Protein AF-A0AAV7QA06-F1 (afdb_monomer)

Solvent-accessible surface area (backbone atoms only — not comparable to full-atom values): 15064 Å² total; per-residue (Å²): 115,74,65,61,56,53,51,52,55,54,49,59,75,39,38,14,88,84,80,73,41,68,45,53,66,25,23,29,41,85,90,64,56,63,32,21,46,66,58,54,50,59,75,48,62,89,53,90,69,66,48,59,39,92,83,84,54,56,64,28,90,60,98,57,73,43,78,36,66,67,58,36,53,50,42,53,51,52,58,63,71,66,57,75,95,61,78,91,66,63,89,56,43,28,90,91,72,74,35,61,48,54,30,29,31,68,79,80,71,42,78,31,22,78,67,48,50,69,29,90,90,34,53,88,50,57,68,45,49,38,71,59,55,51,50,53,53,49,52,54,50,51,54,50,50,52,52,50,52,52,52,51,51,54,52,48,54,51,50,54,49,52,57,48,52,53,49,53,52,52,52,50,52,50,52,51,51,52,50,52,51,51,56,52,50,52,51,53,51,51,52,52,52,52,50,49,51,52,52,51,55,48,52,54,49,51,51,54,52,50,54,54,49,52,56,50,51,54,54,48,50,52,50,51,51,52,52,52,50,50,49,50,53,52,54,56,49,72,73,48,62,75,76,63,44,66,66,48,60,68,56,56,60,62,54,58,66,66,57,67,75,73,80,118

Organism: Pleurodeles waltl (NCBI:txid8319)

pLDDT: mean 86.43, std 15.88, range [36.47, 98.62]

Mean predicted aligned error: 17.81 Å

Sequence (264 aa):
MATANQLLSLKEEATCSICLEYFTNPVSVDCGHIFCLFCISQYWKDLQTDFPCPECRDTCRRRRLRPNNRLANMVDTLKHLDVPSATPQDPNLCRKHEERLKLFCEDDQETICMVCSVSRDHKEHMVVPIREAAQEHKAKCLSYIDSLMKRREELRTVQRKEETNLRQLKDQFKSQEERITNEFEKLQQFLEEEKSCHLHNLKEKEKKSLQSIEQKVTRLEEKQIALRSLTTEISLKCHQQDVELLKVGLQTQYQHHKTNEKDS

Foldseek 3Di:
DVVVVVLVVVLQVQAAPQVRHGADQWWADPVGDIHHPVRLCVVCVPPPAWRADPPPRDTDRDPDTHGDVVSVVVSVVSVVVVDPPDDPLPPQADPVPRAGFFKAFPVVRDTDHPVVCVDPNNVPTDIDTPVVVVVVVVVVVVVVVVVVVVVVVVVVVVVVVVVVVVVVVVVVVVVVVVVVVVVVVVVVVVVVVVVVVVVVVVVVVVVVVVVVVVVVVVVVVVVVVVVVVVVVVVVVLVPDDPVSNVVVVVVVVVVVVVVVVPPD

Structure (mmCIF, N/CA/C/O backbone):
data_AF-A0AAV7QA06-F1
#
_entry.id   AF-A0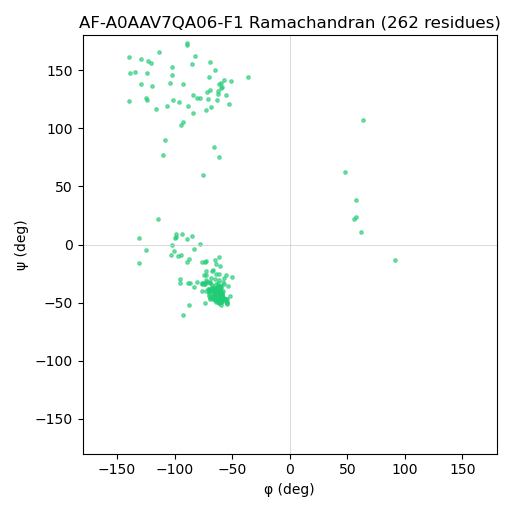AAV7QA06-F1
#
loop_
_atom_site.group_PDB
_atom_site.id
_atom_site.type_symbol
_atom_site.label_atom_id
_atom_site.label_alt_id
_atom_site.label_comp_id
_atom_site.label_asym_id
_atom_site.label_entity_id
_atom_site.label_seq_id
_atom_site.pdbx_PDB_ins_code
_atom_site.Cartn_x
_atom_site.Cartn_y
_atom_site.Cartn_z
_atom_site.occupancy
_atom_site.B_iso_or_equiv
_atom_site.auth_seq_id
_atom_site.auth_comp_id
_atom_site.auth_asym_id
_atom_site.auth_atom_id
_atom_site.pdbx_PDB_model_num
ATOM 1 N N . MET A 1 1 ? 10.289 -19.112 -45.345 1.00 46.41 1 MET A N 1
ATOM 2 C CA . MET A 1 1 ? 9.713 -18.127 -44.399 1.00 46.41 1 MET A CA 1
ATOM 3 C C . MET A 1 1 ? 9.010 -18.789 -43.210 1.00 46.41 1 MET A C 1
ATOM 5 O O . MET A 1 1 ? 9.266 -18.365 -42.096 1.00 46.41 1 MET A O 1
ATOM 9 N N . ALA A 1 2 ? 8.207 -19.850 -43.391 1.00 46.38 2 ALA A N 1
ATOM 10 C CA . ALA A 1 2 ? 7.508 -20.527 -42.283 1.00 46.38 2 ALA A CA 1
ATOM 11 C C . ALA A 1 2 ? 8.429 -21.136 -41.197 1.00 46.38 2 ALA A C 1
ATOM 13 O O . ALA A 1 2 ? 8.114 -21.065 -40.015 1.00 46.38 2 ALA A O 1
ATOM 14 N N . THR A 1 3 ? 9.592 -21.670 -41.580 1.00 57.59 3 THR A N 1
ATOM 15 C CA . THR A 1 3 ? 10.524 -22.350 -40.662 1.00 57.59 3 THR A CA 1
ATOM 16 C C . THR A 1 3 ? 11.277 -21.402 -39.724 1.00 57.59 3 THR A C 1
ATOM 18 O O . THR A 1 3 ? 11.545 -21.767 -38.586 1.00 57.59 3 THR A O 1
ATOM 21 N N . ALA A 1 4 ? 11.582 -20.175 -40.160 1.00 60.25 4 ALA A N 1
ATOM 22 C CA . ALA A 1 4 ? 12.287 -19.182 -39.342 1.00 60.25 4 ALA A CA 1
ATOM 23 C C . ALA A 1 4 ? 11.407 -18.653 -38.195 1.00 60.25 4 ALA A C 1
ATOM 25 O O . ALA A 1 4 ? 11.871 -18.547 -37.064 1.00 60.25 4 ALA A O 1
ATOM 26 N N . ASN A 1 5 ? 10.118 -18.413 -38.464 1.00 60.41 5 ASN A N 1
ATOM 27 C CA . ASN A 1 5 ? 9.158 -17.985 -37.441 1.00 60.41 5 ASN A CA 1
ATOM 28 C C . ASN A 1 5 ? 8.877 -19.085 -36.406 1.00 60.41 5 ASN A C 1
ATOM 30 O O . ASN A 1 5 ? 8.718 -18.789 -35.227 1.00 60.41 5 ASN A O 1
ATOM 34 N N . GLN A 1 6 ? 8.867 -20.356 -36.821 1.00 70.69 6 GLN A N 1
ATOM 35 C CA . GLN A 1 6 ? 8.733 -21.493 -35.901 1.00 70.69 6 GLN A CA 1
ATOM 36 C C . GLN A 1 6 ? 9.951 -21.636 -34.980 1.00 70.69 6 GLN A C 1
ATOM 38 O O . GLN A 1 6 ? 9.801 -21.964 -33.807 1.00 70.69 6 GLN A O 1
ATOM 43 N N . LEU A 1 7 ? 11.150 -21.359 -35.499 1.00 72.44 7 LEU A N 1
ATOM 44 C CA . LEU A 1 7 ? 12.390 -21.409 -34.727 1.00 72.44 7 LEU A CA 1
ATOM 45 C C . LEU A 1 7 ? 12.459 -20.264 -33.709 1.00 72.44 7 LEU A C 1
ATOM 47 O O . LEU A 1 7 ? 12.861 -20.497 -32.578 1.00 72.44 7 LEU A O 1
ATOM 51 N N . LEU A 1 8 ? 12.009 -19.058 -34.073 1.00 74.19 8 LEU A N 1
ATOM 52 C CA . LEU A 1 8 ? 11.889 -17.924 -33.147 1.00 74.19 8 LEU A CA 1
ATOM 53 C C . LEU A 1 8 ? 10.889 -18.205 -32.017 1.00 74.19 8 LEU A C 1
ATOM 55 O O . LEU A 1 8 ? 11.240 -18.048 -30.853 1.00 74.19 8 LEU A O 1
ATOM 59 N N . SER A 1 9 ? 9.700 -18.712 -32.349 1.00 77.88 9 SER A N 1
ATOM 60 C CA . SER A 1 9 ? 8.695 -19.095 -31.349 1.00 77.88 9 SER A CA 1
ATOM 61 C C . SER A 1 9 ? 9.216 -20.179 -30.397 1.00 77.88 9 SER A C 1
ATOM 63 O O . SER A 1 9 ? 9.040 -20.081 -29.188 1.00 77.88 9 SER A O 1
ATOM 65 N N . LEU A 1 10 ? 9.942 -21.178 -30.909 1.00 81.31 10 LEU A N 1
ATOM 66 C CA . LEU A 1 10 ? 10.532 -22.228 -30.074 1.00 81.31 10 LEU A CA 1
ATOM 67 C C . LEU A 1 10 ? 11.658 -21.708 -29.164 1.00 81.31 10 LEU A C 1
ATOM 69 O O . LEU A 1 10 ? 11.882 -22.260 -28.088 1.00 81.31 10 LEU A O 1
ATOM 73 N N . LYS A 1 11 ? 12.373 -20.656 -29.584 1.00 82.00 11 LYS A N 1
ATOM 74 C CA . LYS A 1 11 ? 13.388 -19.999 -28.754 1.00 82.00 11 LYS A CA 1
ATOM 75 C C . LYS A 1 11 ? 12.754 -19.240 -27.600 1.00 82.00 11 LYS A C 1
ATOM 77 O O . LYS A 1 11 ? 13.240 -19.378 -26.486 1.00 82.00 11 LYS A O 1
ATOM 82 N N . GLU A 1 12 ? 11.677 -18.497 -27.849 1.00 83.50 12 GLU A N 1
ATOM 83 C CA . GLU A 1 12 ? 10.933 -17.777 -26.806 1.00 83.50 12 GLU A CA 1
ATOM 84 C C . GLU A 1 12 ? 10.430 -18.744 -25.720 1.00 83.50 12 GLU A C 1
ATOM 86 O O . GLU A 1 12 ? 10.682 -18.523 -24.537 1.00 83.50 12 GLU A O 1
ATOM 91 N N . GLU A 1 13 ? 9.866 -19.888 -26.121 1.00 86.88 13 GLU A N 1
ATOM 92 C CA . GLU A 1 13 ? 9.416 -20.969 -25.221 1.00 86.88 13 GLU A CA 1
ATOM 93 C C . GLU A 1 13 ? 10.559 -21.647 -24.430 1.00 86.88 13 GLU A C 1
ATOM 95 O O . GLU A 1 13 ? 10.333 -22.341 -23.437 1.00 86.88 13 GLU A O 1
ATOM 100 N N . ALA A 1 14 ? 11.812 -21.457 -24.851 1.00 89.50 14 ALA A N 1
ATOM 101 C CA . ALA A 1 14 ? 13.006 -22.000 -24.206 1.00 89.50 14 ALA A CA 1
ATOM 102 C C . ALA A 1 14 ? 13.715 -20.980 -23.288 1.00 89.50 14 ALA A C 1
ATOM 104 O O . ALA A 1 14 ? 14.828 -21.252 -22.815 1.00 89.50 14 ALA A O 1
ATOM 105 N N . THR A 1 15 ? 13.095 -19.821 -23.029 1.00 91.81 15 THR A N 1
ATOM 106 C CA . THR A 1 15 ? 13.644 -18.768 -22.163 1.00 91.81 15 THR A CA 1
ATOM 107 C C . THR A 1 15 ? 13.014 -18.738 -20.775 1.00 91.81 15 THR A C 1
ATOM 109 O O . THR A 1 15 ? 11.835 -19.006 -20.574 1.00 91.81 15 THR A O 1
ATOM 112 N N . CYS A 1 16 ? 13.829 -18.385 -19.787 1.00 94.19 16 CYS A N 1
ATOM 113 C CA . CYS A 1 16 ? 13.404 -18.185 -18.412 1.00 94.19 16 CYS A CA 1
ATOM 114 C C . CYS A 1 16 ? 12.774 -16.803 -18.243 1.00 94.19 16 CYS A C 1
ATOM 116 O O . CYS A 1 16 ? 13.437 -15.796 -18.469 1.00 94.19 16 CYS A O 1
ATOM 118 N N . SER A 1 17 ? 11.553 -16.732 -17.722 1.00 93.06 17 SER A N 1
ATOM 119 C CA . SER A 1 17 ? 10.826 -15.474 -17.489 1.00 93.06 17 SER A CA 1
ATOM 120 C C . SER A 1 17 ? 11.459 -14.543 -16.439 1.00 93.06 17 SER A C 1
ATOM 122 O O . SER A 1 17 ? 11.101 -13.370 -16.367 1.00 93.06 17 SER A O 1
ATOM 124 N N . ILE A 1 18 ? 12.420 -15.027 -15.637 1.00 92.69 18 ILE A N 1
ATOM 125 C CA . ILE A 1 18 ? 13.137 -14.207 -14.643 1.00 92.69 18 ILE A CA 1
ATOM 126 C C . ILE A 1 18 ? 14.365 -13.519 -15.253 1.00 92.69 18 ILE A C 1
ATOM 128 O O . ILE A 1 18 ? 14.546 -12.320 -15.064 1.00 92.69 18 ILE A O 1
ATOM 132 N N . CYS A 1 19 ? 15.246 -14.269 -15.925 1.00 93.62 19 CYS A N 1
ATOM 133 C CA . CYS A 1 19 ? 16.488 -13.718 -16.487 1.00 93.62 19 CYS A CA 1
ATOM 134 C C . CYS A 1 19 ? 16.387 -13.369 -17.974 1.00 93.62 19 CYS A C 1
ATOM 136 O O . CYS A 1 19 ? 17.295 -12.731 -18.490 1.00 93.62 19 CYS A O 1
ATOM 138 N N . LEU A 1 20 ? 15.300 -13.770 -18.642 1.00 90.06 20 LEU A N 1
ATOM 139 C CA . LEU A 1 20 ? 15.043 -13.579 -20.074 1.00 90.06 20 LEU A CA 1
ATOM 140 C C . LEU A 1 20 ? 16.128 -14.187 -20.981 1.00 90.06 20 LEU A C 1
ATOM 142 O O . LEU A 1 20 ? 16.288 -13.797 -22.133 1.00 90.06 20 LEU A O 1
ATOM 146 N N . GLU A 1 21 ? 16.856 -15.174 -20.459 1.00 90.25 21 GLU A N 1
ATOM 147 C CA . GLU A 1 21 ? 17.851 -15.965 -21.183 1.00 90.25 21 GLU A CA 1
ATOM 148 C C . GLU A 1 21 ? 17.388 -17.421 -21.296 1.00 90.25 21 GLU A C 1
ATOM 150 O O . GLU A 1 21 ? 16.481 -17.854 -20.578 1.00 90.25 21 GLU A O 1
ATOM 155 N N . TYR A 1 22 ? 18.035 -18.202 -22.166 1.00 91.06 22 TYR A N 1
ATOM 156 C CA . TYR A 1 22 ? 17.814 -19.645 -22.251 1.00 91.06 22 TYR A CA 1
ATOM 157 C C . TYR A 1 22 ? 17.935 -20.326 -20.882 1.00 91.06 22 TYR A C 1
ATOM 159 O O . TYR A 1 22 ? 18.842 -20.026 -20.096 1.00 91.06 22 TYR A O 1
ATOM 167 N N . PHE A 1 23 ? 17.060 -21.299 -20.613 1.00 91.88 23 PHE A N 1
ATOM 168 C CA . PHE A 1 23 ? 17.084 -22.005 -19.336 1.00 91.88 23 PHE A CA 1
ATOM 169 C C . PHE A 1 23 ? 18.452 -22.630 -19.033 1.00 91.88 23 PHE A C 1
ATOM 171 O O . PHE A 1 23 ? 19.002 -23.410 -19.810 1.00 91.88 23 PHE A O 1
ATOM 178 N N . THR A 1 24 ? 18.966 -22.343 -17.840 1.00 90.69 24 THR A N 1
ATOM 179 C CA . THR A 1 24 ? 20.174 -22.958 -17.286 1.00 90.69 24 THR A CA 1
ATOM 180 C C . THR A 1 24 ? 19.784 -23.745 -16.042 1.00 90.69 24 THR A C 1
ATOM 182 O O . THR A 1 24 ? 19.292 -23.168 -15.069 1.00 90.69 24 THR A O 1
ATOM 185 N N . ASN A 1 25 ? 19.980 -25.068 -16.077 1.00 92.25 25 ASN A N 1
ATOM 186 C CA . ASN A 1 25 ? 19.472 -26.004 -15.065 1.00 92.25 25 ASN A CA 1
ATOM 187 C C . ASN A 1 25 ? 17.975 -25.766 -14.754 1.00 92.25 25 ASN A C 1
ATOM 189 O O . ASN A 1 25 ? 17.643 -25.369 -13.633 1.00 92.25 25 ASN A O 1
ATOM 193 N N . PRO A 1 26 ? 17.071 -25.938 -15.740 1.00 94.62 26 PRO A N 1
ATOM 194 C CA . PRO A 1 26 ? 15.643 -25.694 -15.559 1.00 94.62 26 PRO A CA 1
ATOM 195 C C . PRO A 1 26 ? 15.043 -26.572 -14.459 1.00 94.62 26 PRO A C 1
ATOM 197 O O . PRO A 1 26 ? 15.254 -27.787 -14.420 1.00 94.62 26 PRO A O 1
ATOM 200 N N . VAL A 1 27 ? 14.239 -25.957 -13.598 1.00 94.00 27 VAL A N 1
ATOM 201 C CA . VAL A 1 27 ? 13.471 -26.619 -12.542 1.00 94.00 27 VAL A CA 1
ATOM 202 C C . VAL A 1 27 ? 12.009 -26.197 -12.607 1.00 94.00 27 VAL A C 1
ATOM 204 O O . VAL A 1 27 ? 11.713 -25.020 -12.801 1.00 94.00 27 VAL A O 1
ATOM 207 N N . SER A 1 28 ? 11.095 -27.148 -12.425 1.00 93.62 28 SER A N 1
ATOM 208 C CA . SER A 1 28 ? 9.662 -26.873 -12.316 1.00 93.62 28 SER A CA 1
ATOM 209 C C . SER A 1 28 ? 9.243 -26.686 -10.858 1.00 93.62 28 SER A C 1
ATOM 211 O O . SER A 1 28 ? 9.653 -27.474 -9.992 1.00 93.62 28 SER A O 1
ATOM 213 N N . VAL A 1 29 ? 8.391 -25.693 -10.608 1.00 91.44 29 VAL A N 1
ATOM 214 C CA . VAL A 1 29 ? 7.706 -25.472 -9.320 1.00 91.44 29 VAL A CA 1
ATOM 215 C C . VAL A 1 29 ? 6.371 -26.235 -9.266 1.00 91.44 29 VAL A C 1
ATOM 217 O O . VAL A 1 29 ? 5.958 -26.819 -10.267 1.00 91.44 29 VAL A O 1
ATOM 220 N N . ASP A 1 30 ? 5.679 -26.260 -8.118 1.00 88.75 30 ASP A N 1
ATOM 221 C CA . ASP A 1 30 ? 4.477 -27.101 -7.935 1.00 88.75 30 ASP A CA 1
ATOM 222 C C . ASP A 1 30 ? 3.326 -26.743 -8.897 1.00 88.75 30 ASP A C 1
ATOM 224 O O . ASP A 1 30 ? 2.579 -27.631 -9.302 1.00 88.75 30 ASP A O 1
ATOM 228 N N . CYS A 1 31 ? 3.209 -25.478 -9.315 1.00 90.19 31 CYS A N 1
ATOM 229 C CA . CYS A 1 31 ? 2.219 -25.044 -10.308 1.00 90.19 31 CYS A CA 1
ATOM 230 C C . CYS A 1 31 ? 2.607 -25.390 -11.764 1.00 90.19 31 CYS A C 1
ATOM 232 O O . CYS A 1 31 ? 1.885 -25.033 -12.687 1.00 90.19 31 CYS A O 1
ATOM 234 N N . GLY A 1 32 ? 3.757 -26.036 -11.994 1.00 88.75 32 GLY A N 1
ATOM 235 C CA . GLY A 1 32 ? 4.207 -26.495 -13.314 1.00 88.75 32 GLY A CA 1
ATOM 236 C C . GLY A 1 32 ? 5.072 -25.513 -14.113 1.00 88.75 32 GLY A C 1
ATOM 237 O O . GLY A 1 32 ? 5.726 -25.948 -15.058 1.00 88.75 32 GLY A O 1
ATOM 238 N N . HIS A 1 33 ? 5.148 -24.236 -13.720 1.00 92.94 33 HIS A N 1
ATOM 239 C CA . HIS A 1 33 ? 6.029 -23.247 -14.359 1.00 92.94 33 HIS A CA 1
ATOM 240 C C . HIS A 1 33 ? 7.510 -23.597 -14.157 1.00 92.94 33 HIS A C 1
ATOM 242 O O . HIS A 1 33 ? 7.885 -24.216 -13.153 1.00 92.94 33 HIS A O 1
ATOM 248 N N . ILE A 1 34 ? 8.350 -23.216 -15.121 1.00 93.81 34 ILE A N 1
ATOM 249 C CA . ILE A 1 34 ? 9.756 -23.622 -15.191 1.00 93.81 34 ILE A CA 1
ATOM 250 C C . ILE A 1 34 ? 10.654 -22.391 -15.141 1.00 93.81 34 ILE A C 1
ATOM 252 O O . ILE A 1 34 ? 10.409 -21.403 -15.819 1.00 93.81 34 ILE A O 1
ATOM 256 N N . PHE A 1 35 ? 11.725 -22.471 -14.355 1.00 95.12 35 PHE A N 1
ATOM 257 C CA . PHE A 1 35 ? 12.692 -21.391 -14.164 1.00 95.12 35 PHE A CA 1
ATOM 258 C C . PHE A 1 35 ? 14.113 -21.953 -14.116 1.00 95.12 35 PHE A C 1
ATOM 260 O O . PHE A 1 35 ? 14.311 -23.132 -13.820 1.00 95.12 35 PHE A O 1
ATOM 267 N N . CYS A 1 36 ? 15.131 -21.117 -14.329 1.00 95.75 36 CYS A N 1
ATOM 268 C CA . CYS A 1 36 ? 16.504 -21.499 -13.988 1.00 95.75 36 CYS A CA 1
ATOM 269 C C . CYS A 1 36 ? 16.608 -21.769 -12.480 1.00 95.75 36 CYS A C 1
ATOM 271 O O . CYS A 1 36 ? 16.104 -20.976 -11.677 1.00 95.75 36 CYS A O 1
ATOM 273 N N . LEU A 1 37 ? 17.329 -22.825 -12.086 1.00 94.19 37 LEU A N 1
ATOM 274 C CA . LEU A 1 37 ? 17.546 -23.167 -10.675 1.00 94.19 37 LEU A CA 1
ATOM 275 C C . LEU A 1 37 ? 18.066 -21.973 -9.869 1.00 94.19 37 LEU A C 1
ATOM 277 O O . LEU A 1 37 ? 17.575 -21.707 -8.773 1.00 94.19 37 LEU A O 1
ATOM 281 N N . PHE A 1 38 ? 19.035 -21.238 -10.419 1.00 95.00 38 PHE A N 1
ATOM 282 C CA . PHE A 1 38 ? 19.584 -20.054 -9.766 1.00 95.00 38 PHE A CA 1
ATOM 283 C C . PHE A 1 38 ? 18.520 -18.965 -9.586 1.00 95.00 38 PHE A C 1
ATOM 285 O O . PHE A 1 38 ? 18.342 -18.469 -8.478 1.00 95.00 38 PHE A O 1
ATOM 292 N N . CYS A 1 39 ? 17.769 -18.644 -10.642 1.00 95.44 39 CYS A N 1
ATOM 293 C CA . CYS A 1 39 ? 16.767 -17.579 -10.630 1.00 95.44 39 CYS A CA 1
ATOM 294 C C . CYS A 1 39 ? 15.669 -17.822 -9.590 1.00 95.44 39 CYS A C 1
ATOM 296 O O . CYS A 1 39 ? 15.410 -16.949 -8.763 1.00 95.44 39 CYS A O 1
ATOM 298 N N . ILE A 1 40 ? 15.073 -19.018 -9.570 1.00 93.12 40 ILE A N 1
ATOM 299 C CA . ILE A 1 40 ? 14.025 -19.329 -8.589 1.00 93.12 40 ILE A CA 1
ATOM 300 C C . ILE A 1 40 ? 14.588 -19.445 -7.168 1.00 93.12 40 ILE A C 1
ATOM 302 O O . ILE A 1 40 ? 13.938 -19.057 -6.200 1.00 93.12 40 ILE A O 1
ATOM 306 N N . SER A 1 41 ? 15.832 -19.915 -7.023 1.00 91.56 41 SER A N 1
ATOM 307 C CA . SER A 1 41 ? 16.487 -19.994 -5.715 1.00 91.56 41 SER A CA 1
ATOM 308 C C . SER A 1 41 ? 16.776 -18.617 -5.125 1.00 91.56 41 SER A C 1
ATOM 310 O O . SER A 1 41 ? 16.635 -18.466 -3.913 1.00 91.56 41 SER A O 1
ATOM 312 N N . GLN A 1 42 ? 17.153 -17.636 -5.956 1.00 93.38 42 GLN A N 1
ATOM 313 C CA . GLN A 1 42 ? 17.325 -16.243 -5.533 1.00 93.38 42 GLN A CA 1
ATOM 314 C C . GLN A 1 42 ? 15.985 -15.583 -5.211 1.00 93.38 42 GLN A C 1
ATOM 316 O O . GLN A 1 42 ? 15.875 -14.921 -4.185 1.00 93.38 42 GLN A O 1
ATOM 321 N N . TYR A 1 43 ? 14.956 -15.812 -6.031 1.00 91.12 43 TYR A N 1
ATOM 322 C CA . TYR A 1 43 ? 13.617 -15.270 -5.786 1.00 91.12 43 TYR A CA 1
ATOM 323 C C . TYR A 1 43 ? 13.033 -15.741 -4.442 1.00 91.12 43 TYR A C 1
ATOM 325 O O . TYR A 1 43 ? 12.384 -14.978 -3.734 1.00 91.12 43 TYR A O 1
ATOM 333 N N . TRP A 1 44 ? 13.321 -16.983 -4.046 1.00 91.75 44 TRP A N 1
ATOM 334 C CA . TRP A 1 44 ? 12.893 -17.556 -2.765 1.00 91.75 44 TRP A CA 1
ATOM 335 C C . TRP A 1 44 ? 13.914 -17.420 -1.627 1.00 91.75 44 TRP A C 1
ATOM 337 O O . TRP A 1 44 ? 13.736 -18.054 -0.589 1.00 91.75 44 TRP A O 1
ATOM 347 N N . LYS A 1 45 ? 15.006 -16.666 -1.802 1.00 87.62 45 LYS A N 1
ATOM 348 C CA . LYS A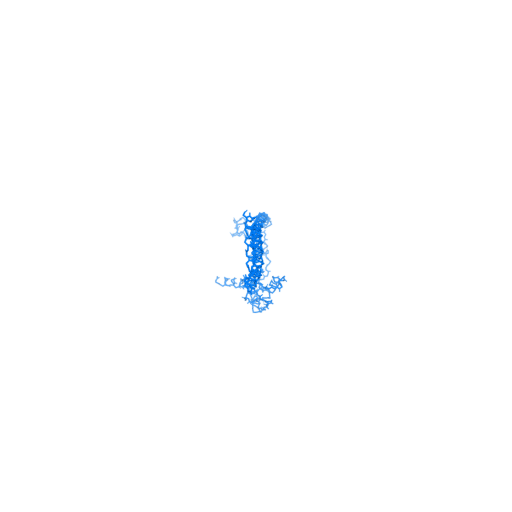 1 45 ? 16.134 -16.667 -0.855 1.00 87.62 45 LYS A CA 1
ATOM 349 C C . LYS A 1 45 ? 15.746 -16.208 0.553 1.00 87.62 45 LYS A C 1
ATOM 351 O O . LYS A 1 45 ? 16.196 -16.817 1.519 1.00 87.62 45 LYS A O 1
ATOM 356 N N . ASP A 1 46 ? 14.896 -15.189 0.649 1.00 87.69 46 ASP A N 1
ATOM 357 C CA . ASP A 1 46 ? 14.520 -14.552 1.918 1.00 87.69 46 ASP A CA 1
ATOM 358 C C . ASP A 1 46 ? 13.162 -15.042 2.461 1.00 87.69 46 ASP A C 1
ATOM 360 O O . ASP A 1 46 ? 12.662 -14.534 3.464 1.00 87.69 46 ASP A O 1
ATOM 364 N N . LEU A 1 47 ? 12.555 -16.045 1.815 1.00 85.88 47 LEU A N 1
ATOM 365 C CA . LEU A 1 47 ? 11.248 -16.586 2.188 1.00 85.88 47 LEU A CA 1
ATOM 366 C C . LEU A 1 47 ? 11.407 -17.834 3.063 1.00 85.88 47 LEU A C 1
ATOM 368 O O . LEU A 1 47 ? 12.031 -18.817 2.659 1.00 85.88 47 LEU A O 1
ATOM 372 N N . GLN A 1 48 ? 10.819 -17.807 4.262 1.00 76.19 48 GLN A N 1
ATOM 373 C CA . GLN A 1 48 ? 10.812 -18.959 5.176 1.00 76.19 48 GLN A CA 1
ATOM 374 C C . GLN A 1 48 ? 9.544 -19.811 5.061 1.00 76.19 48 GLN A C 1
ATOM 376 O O . GLN A 1 48 ? 9.598 -21.032 5.215 1.00 76.19 48 GLN A O 1
ATOM 381 N N . THR A 1 49 ? 8.414 -19.177 4.760 1.00 79.00 49 THR A N 1
ATOM 382 C CA . THR A 1 49 ? 7.108 -19.803 4.543 1.00 79.0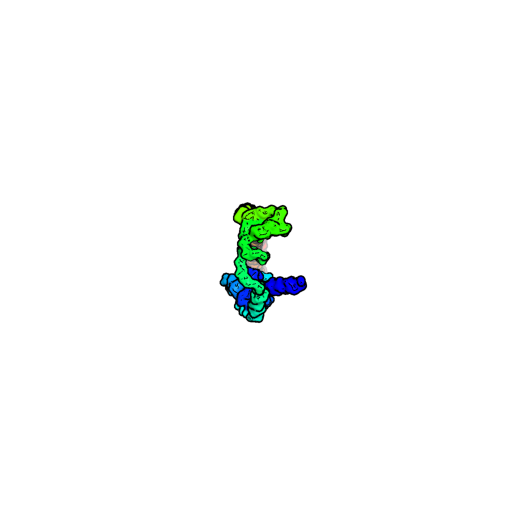0 49 THR A CA 1
ATOM 383 C C . THR A 1 49 ? 6.489 -19.195 3.295 1.00 79.00 49 THR A C 1
ATOM 385 O O . THR A 1 49 ? 6.719 -18.019 3.034 1.00 79.00 49 THR A O 1
ATOM 388 N N . ASP A 1 50 ? 5.700 -19.983 2.564 1.00 82.81 50 ASP A N 1
ATOM 389 C CA . ASP A 1 50 ? 5.001 -19.572 1.342 1.00 82.81 50 ASP A CA 1
ATOM 390 C C . ASP A 1 50 ? 5.931 -19.177 0.183 1.00 82.81 50 ASP A C 1
ATOM 392 O O . ASP A 1 50 ? 6.560 -18.124 0.160 1.00 82.81 50 ASP A O 1
ATOM 396 N N . PHE A 1 51 ? 6.008 -20.050 -0.824 1.00 87.81 51 PHE A N 1
ATOM 397 C CA . PHE A 1 51 ? 6.881 -19.879 -1.985 1.00 87.81 51 PHE A CA 1
ATOM 398 C C . PHE A 1 51 ? 6.041 -19.553 -3.230 1.00 87.81 51 PHE A C 1
ATOM 400 O O . PHE A 1 51 ? 5.594 -20.479 -3.916 1.00 87.81 51 PHE A O 1
ATOM 407 N N . PRO A 1 52 ? 5.764 -18.269 -3.524 1.00 91.25 52 PRO A N 1
ATOM 408 C CA . PRO A 1 52 ? 4.942 -17.889 -4.662 1.00 91.25 52 PRO A CA 1
ATOM 409 C C . PRO A 1 52 ? 5.671 -18.150 -5.981 1.00 91.25 52 PRO A C 1
ATOM 411 O O . PRO A 1 52 ? 6.889 -17.974 -6.093 1.00 91.25 52 PRO A O 1
ATOM 414 N N . CYS A 1 53 ? 4.908 -18.553 -6.993 1.00 91.69 53 CYS A N 1
ATOM 415 C CA . CYS A 1 53 ? 5.384 -18.613 -8.366 1.00 91.69 53 CYS A CA 1
ATOM 416 C C . CYS A 1 53 ? 5.539 -17.192 -8.953 1.00 91.69 53 CYS A C 1
ATOM 418 O O . CYS A 1 53 ? 4.588 -16.412 -8.880 1.00 91.69 53 CYS A O 1
ATOM 420 N N . PRO A 1 54 ? 6.675 -16.854 -9.589 1.00 91.44 54 PRO A N 1
ATOM 421 C CA . PRO A 1 54 ? 6.864 -15.567 -10.267 1.00 91.44 54 PRO A CA 1
ATOM 422 C C . PRO A 1 54 ? 5.830 -15.247 -11.358 1.00 91.44 54 PRO A C 1
ATOM 424 O O . PRO A 1 54 ? 5.546 -14.075 -11.588 1.00 91.44 54 PRO A O 1
ATOM 427 N N . GLU A 1 55 ? 5.260 -16.265 -12.012 1.00 91.38 55 GLU A N 1
ATOM 428 C CA . GLU A 1 55 ? 4.330 -16.083 -13.137 1.00 91.38 55 GLU A CA 1
ATOM 429 C C . GLU A 1 55 ? 2.864 -16.047 -12.694 1.00 91.38 55 GLU A C 1
ATOM 431 O O . GLU A 1 55 ? 2.188 -15.035 -12.862 1.00 91.38 55 GLU A O 1
ATOM 436 N N . CYS A 1 56 ? 2.364 -17.124 -12.082 1.00 90.81 56 CYS A N 1
ATOM 437 C CA . CYS A 1 56 ? 0.950 -17.227 -11.701 1.00 90.81 56 CYS A CA 1
ATOM 438 C C . CYS A 1 56 ? 0.647 -16.799 -10.261 1.00 90.81 56 CYS A C 1
ATOM 440 O O . CYS A 1 56 ? -0.519 -16.688 -9.896 1.00 90.81 56 CYS A O 1
ATOM 442 N N . ARG A 1 57 ? 1.677 -16.552 -9.436 1.00 89.69 57 ARG A N 1
ATOM 443 C CA . ARG A 1 57 ? 1.563 -16.211 -8.004 1.00 89.69 57 ARG A CA 1
ATOM 444 C C . ARG A 1 57 ? 0.921 -17.284 -7.123 1.00 89.69 57 ARG A C 1
ATOM 446 O O . ARG A 1 57 ? 0.681 -17.020 -5.948 1.00 89.69 57 ARG A O 1
ATOM 453 N N . ASP A 1 58 ? 0.725 -18.497 -7.639 1.00 88.88 58 ASP A N 1
ATOM 454 C CA . ASP A 1 58 ? 0.305 -19.632 -6.819 1.00 88.88 58 ASP A CA 1
ATOM 455 C C . ASP A 1 58 ? 1.363 -19.944 -5.758 1.00 88.88 58 ASP A C 1
ATOM 457 O O . ASP A 1 58 ? 2.556 -20.092 -6.052 1.00 88.88 58 ASP A O 1
ATOM 461 N N . THR A 1 59 ? 0.916 -20.050 -4.510 1.00 85.44 59 THR A N 1
ATOM 462 C CA . THR A 1 59 ? 1.787 -20.293 -3.362 1.00 85.44 59 THR A CA 1
ATOM 463 C C . THR A 1 59 ? 2.067 -21.780 -3.196 1.00 85.44 59 THR A C 1
ATOM 465 O O . THR A 1 59 ? 1.194 -22.568 -2.823 1.00 85.44 59 THR A O 1
ATOM 468 N N . CYS A 1 60 ? 3.323 -22.169 -3.399 1.00 78.44 60 CYS A N 1
ATOM 469 C CA . CYS A 1 60 ? 3.784 -23.517 -3.105 1.00 78.44 60 CYS A CA 1
ATOM 470 C C . CYS A 1 60 ? 4.007 -23.651 -1.589 1.00 78.44 60 CYS A C 1
ATOM 472 O O . CYS A 1 60 ? 4.756 -22.883 -0.983 1.00 78.44 60 CYS A O 1
ATOM 474 N N . ARG A 1 61 ? 3.390 -24.662 -0.959 1.00 70.19 61 ARG A N 1
ATOM 475 C CA . ARG A 1 61 ? 3.529 -24.909 0.494 1.00 70.19 61 ARG A CA 1
ATOM 476 C C . ARG A 1 61 ? 4.895 -25.480 0.889 1.00 70.19 61 ARG A C 1
ATOM 478 O O . ARG A 1 61 ? 5.212 -25.565 2.072 1.00 70.19 61 ARG A O 1
ATOM 485 N N . ARG A 1 62 ? 5.686 -25.959 -0.075 1.00 74.12 62 ARG A N 1
ATOM 486 C CA . ARG A 1 62 ? 7.012 -26.555 0.147 1.00 74.12 62 ARG A CA 1
ATOM 487 C C . ARG A 1 62 ? 7.973 -26.084 -0.940 1.00 74.12 62 ARG A C 1
ATOM 489 O O . ARG A 1 62 ? 7.578 -25.946 -2.090 1.00 74.12 62 ARG A O 1
ATOM 496 N N . ARG A 1 63 ? 9.256 -25.942 -0.595 1.00 81.19 63 ARG A N 1
ATOM 497 C CA . ARG A 1 63 ? 10.340 -25.603 -1.532 1.00 81.19 63 ARG A CA 1
ATOM 498 C C . ARG A 1 63 ? 10.728 -26.807 -2.408 1.00 81.19 63 ARG A C 1
ATOM 500 O O . ARG A 1 63 ? 11.846 -27.311 -2.331 1.00 81.19 63 ARG A O 1
ATOM 507 N N . ARG A 1 64 ? 9.776 -27.341 -3.179 1.00 83.06 64 ARG A N 1
ATOM 508 C CA . ARG A 1 64 ? 9.981 -28.503 -4.057 1.00 83.06 64 ARG A CA 1
ATOM 509 C C . ARG A 1 64 ? 10.318 -28.034 -5.467 1.00 83.06 64 ARG A C 1
ATOM 511 O O . ARG A 1 64 ? 9.444 -27.642 -6.225 1.00 83.06 64 ARG A O 1
ATOM 518 N N . LEU A 1 65 ? 11.599 -28.113 -5.809 1.00 9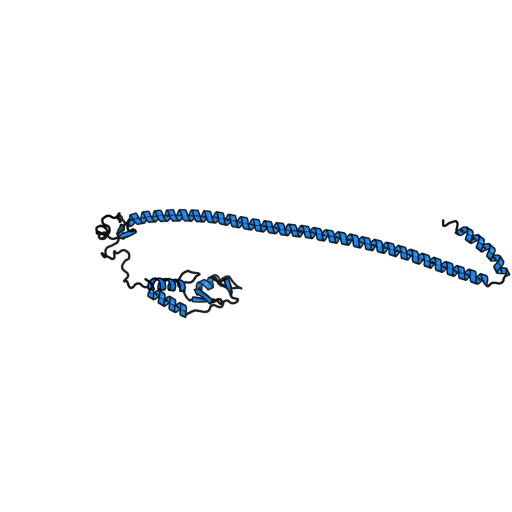0.25 65 LEU A N 1
ATOM 519 C CA . LEU A 1 65 ? 12.094 -27.884 -7.163 1.00 90.25 65 LEU A CA 1
ATOM 520 C C . LEU A 1 65 ? 12.360 -29.236 -7.819 1.00 90.25 65 LEU A C 1
ATOM 522 O O . LEU A 1 65 ? 13.095 -30.055 -7.263 1.00 90.25 65 LEU A O 1
ATOM 526 N N . ARG A 1 66 ? 11.757 -29.489 -8.983 1.00 92.25 66 ARG A N 1
ATOM 527 C CA . ARG A 1 66 ? 12.008 -30.716 -9.753 1.00 92.25 66 ARG A CA 1
ATOM 528 C C . ARG A 1 66 ? 12.852 -30.378 -10.983 1.00 92.25 66 ARG A C 1
ATOM 530 O O . ARG A 1 66 ? 12.386 -29.596 -11.806 1.00 92.25 66 ARG A O 1
ATOM 537 N N . PRO A 1 67 ? 14.064 -30.937 -11.133 1.00 92.19 67 PRO A N 1
ATOM 538 C CA . PRO A 1 67 ? 14.867 -30.743 -12.337 1.00 92.19 67 PRO A CA 1
ATOM 539 C C . PRO A 1 67 ? 14.137 -31.221 -13.594 1.00 92.19 67 PRO A C 1
ATOM 541 O O . PRO A 1 67 ? 13.570 -32.315 -13.609 1.00 92.19 67 PRO A O 1
ATOM 544 N N . ASN A 1 68 ? 14.183 -30.420 -14.658 1.00 90.44 68 ASN A N 1
ATOM 545 C CA . ASN A 1 68 ? 13.660 -30.779 -15.971 1.00 90.44 68 ASN A CA 1
ATOM 546 C C . ASN A 1 68 ? 14.810 -30.993 -16.965 1.00 90.44 68 ASN A C 1
ATOM 548 O O . ASN A 1 68 ? 15.100 -30.162 -17.822 1.00 90.44 68 ASN A O 1
ATOM 552 N N . ASN A 1 69 ? 15.463 -32.151 -16.864 1.00 88.81 69 ASN A N 1
ATOM 553 C CA . ASN A 1 69 ? 16.615 -32.489 -17.709 1.00 88.81 69 ASN A CA 1
ATOM 554 C C . ASN A 1 69 ? 16.252 -32.601 -19.200 1.00 88.81 69 ASN A C 1
ATOM 556 O O . ASN A 1 69 ? 17.104 -32.404 -20.058 1.00 88.81 69 ASN A O 1
ATOM 560 N N . ARG A 1 70 ? 14.986 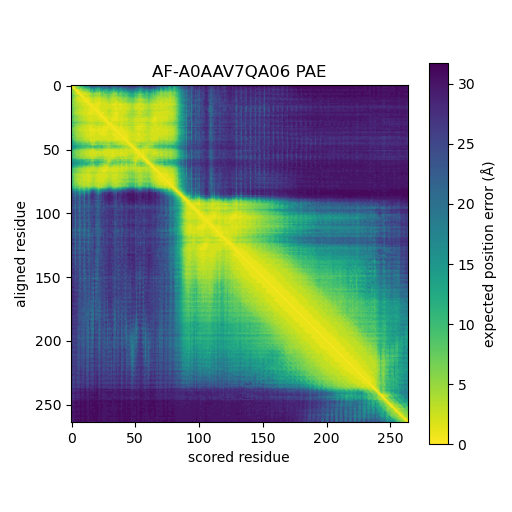-32.900 -19.528 1.00 87.69 70 ARG A N 1
ATOM 561 C CA . ARG A 1 70 ? 14.533 -32.948 -20.926 1.00 87.69 70 ARG A CA 1
ATOM 562 C C . ARG A 1 70 ? 14.554 -31.561 -21.556 1.00 87.69 70 ARG A C 1
ATOM 564 O O . ARG A 1 70 ? 15.073 -31.417 -22.657 1.00 87.69 70 ARG A O 1
ATOM 571 N N . LEU A 1 71 ? 14.055 -30.554 -20.838 1.00 89.44 71 LEU A N 1
ATOM 572 C CA . LEU A 1 71 ? 14.116 -29.171 -21.301 1.00 89.44 71 LEU A CA 1
ATOM 573 C C . LEU A 1 71 ? 15.563 -28.674 -21.391 1.00 89.44 71 LEU A C 1
ATOM 575 O O . LEU A 1 71 ? 15.903 -28.012 -22.363 1.00 89.44 71 LEU A O 1
ATOM 579 N N . ALA A 1 72 ? 16.426 -29.048 -20.439 1.00 88.81 72 ALA A N 1
ATOM 580 C CA . ALA A 1 72 ? 17.853 -28.721 -20.504 1.00 88.81 72 ALA A CA 1
ATOM 581 C C . ALA A 1 72 ? 18.493 -29.225 -21.814 1.00 88.81 72 ALA A C 1
ATOM 583 O O . ALA A 1 72 ? 19.101 -28.449 -22.547 1.00 88.81 72 ALA A O 1
ATOM 584 N N . ASN A 1 73 ? 18.251 -30.491 -22.171 1.00 88.00 73 ASN A N 1
ATOM 585 C CA . ASN A 1 73 ? 18.769 -31.083 -23.408 1.00 88.00 73 ASN A CA 1
ATOM 586 C C . ASN A 1 73 ? 18.209 -30.407 -24.676 1.00 88.00 73 ASN A C 1
ATOM 588 O O . ASN A 1 73 ? 18.921 -30.247 -25.670 1.00 88.00 73 ASN A O 1
ATOM 592 N N . MET A 1 74 ? 16.930 -30.012 -24.662 1.00 87.38 74 MET A N 1
ATOM 593 C CA . MET A 1 74 ? 16.309 -29.290 -25.781 1.00 87.38 74 MET A CA 1
ATOM 594 C C . MET A 1 74 ? 16.923 -27.901 -25.966 1.00 87.38 74 MET A C 1
ATOM 596 O O . MET A 1 74 ? 17.235 -27.520 -27.091 1.00 87.38 74 MET A O 1
ATOM 600 N N . VAL A 1 75 ? 17.141 -27.173 -24.869 1.00 88.00 75 VAL A N 1
ATOM 601 C CA . VAL A 1 75 ? 17.788 -25.856 -24.871 1.00 88.00 75 VAL A CA 1
ATOM 602 C C . VAL A 1 75 ? 19.208 -25.948 -25.430 1.00 88.00 75 VAL A C 1
ATOM 604 O O . VAL A 1 75 ? 19.591 -25.121 -26.252 1.00 88.00 75 VAL A O 1
ATOM 607 N N . ASP A 1 76 ? 19.975 -26.970 -25.053 1.00 85.25 76 ASP A N 1
ATOM 608 C CA . ASP A 1 76 ? 21.326 -27.163 -25.588 1.00 85.25 76 ASP A CA 1
ATOM 609 C C . ASP A 1 76 ? 21.309 -27.495 -27.085 1.00 85.25 76 ASP A C 1
ATOM 611 O O . ASP A 1 76 ? 22.090 -26.940 -27.857 1.00 85.25 76 ASP A O 1
ATOM 615 N N . THR A 1 77 ? 20.349 -28.307 -27.535 1.00 83.44 77 THR A N 1
ATOM 616 C CA . THR A 1 77 ? 20.153 -28.571 -28.971 1.00 83.44 77 THR A CA 1
ATOM 617 C C . THR A 1 77 ? 19.814 -27.285 -29.734 1.00 83.44 77 THR A C 1
ATOM 619 O O . THR A 1 77 ? 20.362 -27.043 -30.808 1.00 83.44 77 THR A O 1
ATOM 622 N N . LEU A 1 78 ? 18.962 -26.423 -29.170 1.00 83.19 78 LEU A N 1
ATOM 623 C CA . LEU A 1 78 ? 18.608 -25.129 -29.762 1.00 83.19 78 LEU A CA 1
ATOM 624 C C . LEU A 1 78 ? 19.802 -24.176 -29.839 1.00 83.19 78 LEU A C 1
ATOM 626 O O . LEU A 1 78 ? 19.992 -23.543 -30.874 1.00 83.19 78 LEU A O 1
ATOM 630 N N . LYS A 1 79 ? 20.646 -24.125 -28.801 1.00 77.88 79 LYS A N 1
ATOM 631 C CA . LYS A 1 79 ? 21.898 -23.349 -28.817 1.00 77.88 79 LYS A CA 1
ATOM 632 C C . LYS A 1 79 ? 22.850 -23.820 -29.919 1.00 77.88 79 LYS A C 1
ATOM 634 O O . LYS A 1 79 ? 23.510 -22.996 -30.541 1.00 77.88 79 LYS A O 1
ATOM 639 N N . HIS A 1 80 ? 22.906 -25.125 -30.194 1.00 71.56 80 HIS A N 1
ATOM 640 C CA . HIS A 1 80 ? 23.728 -25.675 -31.278 1.00 71.56 80 HIS A CA 1
ATOM 641 C C . HIS A 1 80 ? 23.167 -25.392 -32.678 1.00 71.56 80 HIS A C 1
ATOM 643 O O . HIS A 1 80 ? 23.940 -25.230 -33.620 1.00 71.56 80 HIS A O 1
ATOM 649 N N . LEU A 1 81 ? 21.844 -25.284 -32.819 1.00 68.88 81 LEU A N 1
ATOM 650 C CA . LEU A 1 81 ? 21.194 -24.823 -34.052 1.00 68.88 81 LEU A CA 1
ATOM 651 C C . LEU A 1 81 ? 21.345 -23.306 -34.269 1.00 68.88 81 LEU A C 1
ATOM 653 O O . LEU A 1 81 ? 21.133 -22.827 -35.381 1.00 68.88 81 LEU A O 1
ATOM 657 N N . ASP A 1 82 ? 21.732 -22.565 -33.226 1.00 57.66 82 ASP A N 1
ATOM 658 C CA . ASP A 1 82 ? 21.981 -21.120 -33.246 1.00 57.66 82 ASP A CA 1
ATOM 659 C C . ASP A 1 82 ? 23.400 -20.745 -33.705 1.00 57.66 82 ASP A C 1
ATOM 661 O O . ASP A 1 82 ? 23.782 -19.581 -33.625 1.00 57.66 82 ASP A O 1
ATOM 665 N N . VAL A 1 83 ? 24.198 -21.710 -34.179 1.00 47.91 83 VAL A N 1
ATOM 666 C CA . VAL A 1 83 ? 25.512 -21.451 -34.782 1.00 47.91 83 VAL A CA 1
ATOM 667 C C . VAL A 1 83 ? 25.329 -21.306 -36.295 1.00 47.91 83 VAL A C 1
ATOM 669 O O . VAL A 1 83 ? 25.150 -22.314 -36.986 1.00 47.91 83 VAL A O 1
ATOM 672 N N . PRO A 1 84 ? 25.400 -20.091 -36.873 1.00 47.03 84 PRO A N 1
ATOM 673 C CA . PRO A 1 84 ? 25.528 -19.960 -38.311 1.00 47.03 84 PRO A CA 1
ATOM 674 C C . PRO A 1 84 ? 26.862 -20.587 -38.713 1.00 47.03 84 PRO A C 1
ATOM 676 O O . PRO A 1 84 ? 27.919 -20.211 -38.212 1.00 47.03 84 PRO A O 1
ATOM 679 N N . SER A 1 85 ? 26.805 -21.542 -39.634 1.00 45.62 85 SER A N 1
ATOM 680 C CA . SER A 1 85 ? 27.951 -22.088 -40.360 1.00 45.62 85 SER A CA 1
ATOM 681 C C . SER A 1 85 ? 28.637 -20.990 -41.194 1.00 45.62 85 SER A C 1
ATOM 683 O O . SER A 1 85 ? 28.497 -20.929 -42.415 1.00 45.62 85 SER A O 1
ATOM 685 N N . ALA A 1 86 ? 29.385 -20.110 -40.543 1.00 48.44 86 ALA A N 1
ATOM 686 C CA . ALA A 1 86 ? 30.345 -19.228 -41.177 1.00 48.44 86 ALA A CA 1
ATOM 687 C C . ALA A 1 86 ? 31.578 -19.183 -40.277 1.00 48.44 86 ALA A C 1
ATOM 689 O O . ALA A 1 86 ? 31.494 -18.876 -39.090 1.00 48.44 86 ALA A O 1
ATOM 690 N N . THR A 1 87 ? 32.728 -19.522 -40.852 1.00 51.41 87 THR A N 1
ATOM 691 C CA . THR A 1 87 ? 34.057 -19.202 -40.317 1.00 51.41 87 THR A CA 1
ATOM 692 C C . THR A 1 87 ? 34.064 -17.822 -39.645 1.00 51.41 87 THR A C 1
ATOM 694 O O . THR A 1 87 ? 33.411 -16.925 -40.186 1.00 51.41 87 THR A O 1
ATOM 697 N N . PRO A 1 88 ? 34.807 -17.596 -38.543 1.00 45.97 88 PRO A N 1
ATOM 698 C CA . PRO A 1 88 ? 34.946 -16.265 -37.958 1.00 45.97 88 PRO A CA 1
ATOM 699 C C . PRO A 1 88 ? 35.704 -15.357 -38.939 1.00 45.97 88 PRO A C 1
ATOM 701 O O . PRO A 1 88 ? 36.923 -15.230 -38.885 1.00 45.97 88 PRO A O 1
ATOM 704 N N . GLN A 1 89 ? 34.980 -14.770 -39.891 1.00 60.44 89 GLN A N 1
ATOM 705 C CA . GLN A 1 89 ? 35.457 -13.654 -40.689 1.00 60.44 89 GLN A CA 1
ATOM 706 C C . GLN A 1 89 ? 35.552 -12.454 -39.752 1.00 60.44 89 GLN A C 1
ATOM 708 O O . GLN A 1 89 ? 34.634 -12.202 -38.969 1.00 60.44 89 GLN A O 1
ATOM 713 N N . ASP A 1 90 ? 36.675 -11.742 -39.807 1.00 69.50 90 ASP A N 1
ATOM 714 C CA . ASP A 1 90 ? 36.859 -10.503 -39.058 1.00 69.50 90 ASP A CA 1
ATOM 715 C C . ASP A 1 90 ? 35.675 -9.564 -39.368 1.00 69.50 90 ASP A C 1
ATOM 717 O O . ASP A 1 90 ? 35.460 -9.234 -40.540 1.00 69.50 90 ASP A O 1
ATOM 721 N N . PRO A 1 91 ? 34.887 -9.137 -38.360 1.00 73.81 91 PRO A N 1
ATOM 722 C CA . PRO A 1 91 ? 33.721 -8.275 -38.566 1.00 73.81 91 PRO A CA 1
ATOM 723 C C . PRO A 1 91 ? 34.083 -6.917 -39.184 1.00 73.81 91 PRO A C 1
ATOM 725 O O . PRO A 1 91 ? 33.197 -6.179 -39.605 1.00 73.81 91 PRO A O 1
ATOM 728 N N . ASN A 1 92 ? 35.375 -6.583 -39.258 1.00 81.50 92 ASN A N 1
ATOM 729 C CA . ASN A 1 92 ? 35.881 -5.382 -39.909 1.00 81.50 92 ASN A CA 1
ATOM 730 C C . ASN A 1 92 ? 36.188 -5.567 -41.405 1.00 81.50 92 ASN A C 1
ATOM 732 O O . ASN A 1 92 ? 36.721 -4.638 -42.017 1.00 81.50 92 ASN A O 1
ATOM 736 N N . LEU A 1 93 ? 35.899 -6.729 -42.002 1.00 87.56 93 LEU A N 1
ATOM 737 C CA . LEU A 1 93 ? 36.112 -6.990 -43.427 1.00 87.56 93 LEU A CA 1
ATOM 738 C C . LEU A 1 93 ? 34.802 -6.947 -44.221 1.00 87.56 93 LEU A C 1
ATOM 740 O O . LEU A 1 93 ? 33.761 -7.460 -43.815 1.00 87.56 93 LEU A O 1
ATOM 744 N N . CYS A 1 94 ? 34.873 -6.351 -45.405 1.00 88.25 94 CYS A N 1
ATOM 745 C CA . CYS A 1 94 ? 33.803 -6.357 -46.384 1.00 88.25 94 CYS A CA 1
ATOM 746 C C . CYS A 1 94 ? 33.653 -7.755 -46.982 1.00 88.25 94 CYS A C 1
ATOM 748 O O . CYS A 1 94 ? 34.589 -8.284 -47.572 1.00 88.25 94 CYS A O 1
ATOM 750 N N . ARG A 1 95 ? 32.446 -8.319 -46.928 1.00 86.31 95 ARG A N 1
ATOM 751 C CA . ARG A 1 95 ? 32.165 -9.662 -47.464 1.00 86.31 95 ARG A CA 1
ATOM 752 C C . ARG A 1 95 ? 32.330 -9.783 -48.982 1.00 86.31 95 ARG A C 1
ATOM 754 O O . ARG A 1 95 ? 32.625 -10.868 -49.461 1.00 86.31 95 ARG A O 1
ATOM 761 N N . LYS A 1 96 ? 32.106 -8.698 -49.737 1.00 86.44 96 LYS A N 1
ATOM 762 C CA . LYS A 1 96 ? 32.189 -8.700 -51.212 1.00 86.44 96 LYS A CA 1
ATOM 763 C C . LYS A 1 96 ? 33.629 -8.592 -51.725 1.00 86.44 96 LYS A C 1
ATOM 765 O O . LYS A 1 96 ? 33.930 -9.109 -52.793 1.00 86.44 96 LYS A O 1
ATOM 770 N N . HIS A 1 97 ? 34.488 -7.887 -50.992 1.00 86.44 97 HIS A N 1
ATOM 771 C CA . HIS A 1 97 ? 35.808 -7.471 -51.480 1.00 86.44 97 HIS A CA 1
ATOM 772 C C . HIS A 1 97 ? 36.964 -7.919 -50.584 1.00 86.44 97 HIS A C 1
ATOM 774 O O . HIS A 1 97 ? 38.107 -7.646 -50.918 1.00 86.44 97 HIS A O 1
ATOM 780 N N . GLU A 1 98 ? 36.675 -8.534 -49.432 1.00 85.56 98 GLU A N 1
ATOM 781 C CA . GLU A 1 98 ? 37.657 -8.959 -48.419 1.00 85.56 98 GLU A CA 1
ATOM 782 C C . GLU A 1 98 ? 38.564 -7.815 -47.914 1.00 85.56 98 GLU A C 1
ATOM 784 O O . GLU A 1 98 ? 39.632 -8.026 -47.349 1.00 85.56 98 GLU A O 1
ATOM 789 N N . GLU A 1 99 ? 38.091 -6.576 -48.067 1.00 86.44 99 GLU A N 1
ATOM 790 C CA . GLU A 1 99 ? 38.789 -5.338 -47.716 1.00 86.44 99 GLU A CA 1
ATOM 791 C C . GLU A 1 99 ? 38.287 -4.745 -46.401 1.00 86.44 99 GLU A C 1
ATOM 793 O O . GLU A 1 99 ? 37.113 -4.877 -46.053 1.00 86.44 99 GLU A O 1
ATOM 798 N N . ARG A 1 100 ? 39.144 -4.000 -45.692 1.00 90.12 100 ARG A N 1
ATOM 799 C CA . ARG A 1 100 ? 38.742 -3.358 -44.430 1.00 90.12 100 ARG A CA 1
ATOM 800 C C . ARG A 1 100 ? 37.623 -2.336 -44.635 1.00 90.12 100 ARG A C 1
ATOM 802 O O . ARG A 1 100 ? 37.725 -1.434 -45.470 1.00 90.12 100 ARG A O 1
ATOM 809 N N . LEU A 1 101 ? 36.600 -2.431 -43.794 1.00 92.69 101 LEU A N 1
ATOM 810 C CA . LEU A 1 101 ? 35.534 -1.447 -43.667 1.00 92.69 101 LEU A CA 1
ATOM 811 C C . LEU A 1 101 ? 36.119 -0.172 -43.052 1.00 92.69 101 LEU A C 1
ATOM 813 O O . LEU A 1 101 ? 36.673 -0.185 -41.952 1.00 92.69 101 LEU A O 1
ATOM 817 N N . LYS A 1 102 ? 36.053 0.930 -43.798 1.00 92.69 102 LYS A N 1
ATOM 818 C CA . LYS A 1 102 ? 36.605 2.236 -43.389 1.00 92.69 102 LYS A CA 1
ATOM 819 C C . LYS A 1 102 ? 35.611 3.376 -43.568 1.00 92.69 102 LYS A C 1
ATOM 821 O O . LYS A 1 102 ? 35.820 4.447 -42.998 1.00 92.69 102 LYS A O 1
ATOM 826 N N . LEU A 1 103 ? 34.552 3.136 -44.334 1.00 94.75 103 LEU A N 1
ATOM 827 C CA . LEU A 1 103 ? 33.557 4.120 -44.713 1.00 94.75 103 LEU A CA 1
ATOM 828 C C . LEU A 1 103 ? 32.169 3.692 -44.224 1.00 94.75 103 LEU A C 1
ATOM 830 O O . LEU A 1 103 ? 31.924 2.511 -43.983 1.00 94.75 103 LEU A O 1
ATOM 834 N N . PHE A 1 104 ? 31.283 4.659 -44.053 1.00 96.19 104 PHE A N 1
ATOM 835 C CA . PHE A 1 104 ? 29.885 4.479 -43.696 1.00 96.19 104 PHE A CA 1
ATOM 836 C C . PHE A 1 104 ? 29.038 5.186 -44.749 1.00 96.19 104 PHE A C 1
ATOM 838 O O . PHE A 1 104 ? 29.289 6.353 -45.048 1.00 96.19 104 PHE A O 1
ATOM 845 N N . CYS A 1 105 ? 28.093 4.463 -45.339 1.00 95.50 105 CYS A N 1
ATOM 846 C CA . CYS A 1 105 ? 27.108 5.024 -46.250 1.00 95.50 105 CYS A CA 1
ATOM 847 C C . CYS A 1 105 ? 25.909 5.507 -45.432 1.00 95.50 105 CYS A C 1
ATOM 849 O O . CYS A 1 105 ? 25.280 4.709 -44.738 1.00 95.50 105 CYS A O 1
ATOM 851 N N . GLU A 1 106 ? 25.611 6.803 -45.488 1.00 94.00 106 GLU A N 1
ATOM 852 C CA . GLU A 1 106 ? 24.532 7.402 -44.697 1.00 94.00 106 GLU A CA 1
ATOM 853 C C . GLU A 1 106 ? 23.145 7.050 -45.243 1.00 94.00 106 GLU A C 1
ATOM 855 O O . GLU A 1 106 ? 22.218 6.856 -44.456 1.00 94.00 106 GLU A O 1
ATOM 860 N N . ASP A 1 107 ? 23.010 6.918 -46.564 1.00 95.06 107 ASP A N 1
ATOM 861 C CA . ASP A 1 107 ? 21.750 6.556 -47.219 1.00 95.06 107 ASP A CA 1
ATOM 862 C C . ASP A 1 107 ? 21.325 5.122 -46.878 1.00 95.06 107 ASP A C 1
ATOM 864 O O . ASP A 1 107 ? 20.188 4.889 -46.469 1.00 95.06 107 ASP A O 1
ATOM 868 N N . ASP A 1 108 ? 22.261 4.172 -46.974 1.00 92.44 108 ASP A N 1
ATOM 869 C CA . ASP A 1 108 ? 21.987 2.752 -46.717 1.00 92.44 108 ASP A CA 1
ATOM 870 C C . ASP A 1 108 ? 22.145 2.361 -45.241 1.00 92.44 108 ASP A C 1
ATOM 872 O O . ASP A 1 108 ? 21.719 1.282 -44.840 1.00 92.44 108 ASP A O 1
ATOM 876 N N . GLN A 1 109 ? 22.743 3.228 -44.414 1.00 93.19 109 GLN A N 1
ATOM 877 C CA . GLN A 1 109 ? 23.075 2.958 -43.008 1.00 93.19 109 GLN A CA 1
ATOM 878 C C . GLN A 1 109 ? 23.994 1.733 -42.824 1.00 93.19 109 GLN A C 1
ATOM 880 O O . GLN A 1 109 ? 23.872 0.974 -41.858 1.00 93.19 109 GLN A O 1
ATOM 885 N N . GLU A 1 110 ? 24.956 1.552 -43.731 1.00 91.75 110 GLU A N 1
ATOM 886 C CA . GLU A 1 110 ? 25.860 0.397 -43.752 1.00 91.75 110 GLU A CA 1
ATOM 887 C C . GLU A 1 110 ? 27.340 0.798 -43.723 1.00 91.75 110 GLU A C 1
ATOM 889 O O . GLU A 1 110 ? 27.761 1.821 -44.270 1.00 91.75 110 GLU A O 1
ATOM 894 N N . THR A 1 111 ? 28.175 -0.041 -43.102 1.00 93.56 111 THR A N 1
ATOM 895 C CA . THR A 1 111 ? 29.633 0.095 -43.173 1.00 93.56 111 THR A CA 1
ATOM 896 C C . THR A 1 111 ? 30.161 -0.570 -44.439 1.00 93.56 111 THR A C 1
ATOM 898 O O . THR A 1 111 ? 29.892 -1.739 -44.717 1.00 93.56 111 THR A O 1
ATOM 901 N N . ILE A 1 112 ? 30.957 0.168 -45.210 1.00 94.06 112 ILE A N 1
ATOM 902 C CA . ILE A 1 112 ? 31.456 -0.260 -46.518 1.00 94.06 112 ILE A CA 1
ATOM 903 C C . ILE A 1 112 ? 32.984 -0.093 -46.632 1.00 94.06 112 ILE A C 1
ATOM 905 O O . ILE A 1 112 ? 33.629 0.646 -45.876 1.00 94.06 112 ILE A O 1
ATOM 909 N N . CYS A 1 113 ? 33.606 -0.818 -47.568 1.00 94.19 113 CYS A N 1
ATOM 910 C CA . CYS A 1 113 ? 35.018 -0.620 -47.919 1.00 94.19 113 CYS A CA 1
ATOM 911 C C . CYS A 1 113 ? 35.174 0.423 -49.040 1.00 94.19 113 CYS A C 1
ATOM 913 O O . CYS A 1 113 ? 34.202 0.823 -49.680 1.00 94.19 113 CYS A O 1
ATOM 915 N N . MET A 1 114 ? 36.417 0.821 -49.327 1.00 91.31 114 MET A N 1
ATOM 916 C CA . MET A 1 114 ? 36.740 1.800 -50.382 1.00 91.31 114 MET A CA 1
ATOM 917 C C . MET A 1 114 ? 36.327 1.342 -51.793 1.00 91.31 114 MET A C 1
ATOM 919 O O . MET A 1 114 ? 36.108 2.165 -52.674 1.00 91.31 114 MET A O 1
ATOM 923 N N . VAL A 1 115 ? 36.239 0.028 -52.029 1.00 93.25 115 VAL A N 1
ATOM 924 C CA . VAL A 1 115 ? 35.812 -0.520 -53.328 1.00 93.25 115 VAL A CA 1
ATOM 925 C C . VAL A 1 115 ? 34.296 -0.383 -53.491 1.00 93.25 115 VAL A C 1
ATOM 927 O O . VAL A 1 115 ? 33.819 0.013 -54.552 1.00 93.25 115 VAL A O 1
ATOM 930 N N . CYS A 1 116 ? 33.531 -0.628 -52.422 1.00 93.00 116 CYS A N 1
ATOM 931 C CA . CYS A 1 116 ? 32.083 -0.419 -52.423 1.00 93.00 116 CYS A CA 1
ATOM 932 C C . CYS A 1 116 ? 31.714 1.043 -52.706 1.00 93.00 116 CYS A C 1
ATOM 934 O O . CYS A 1 116 ? 30.771 1.277 -53.455 1.00 93.00 116 CYS A O 1
ATOM 936 N N . SER A 1 117 ? 32.458 2.022 -52.177 1.00 91.81 117 SER A N 1
ATOM 937 C CA . SER A 1 117 ? 32.105 3.443 -52.335 1.00 91.81 117 SER A CA 1
ATOM 938 C C . SER A 1 117 ? 32.196 3.952 -53.776 1.00 91.81 117 SER A C 1
ATOM 940 O O . SER A 1 117 ? 31.575 4.949 -54.112 1.00 91.81 117 SER A O 1
ATOM 942 N N . VAL A 1 118 ? 32.971 3.286 -54.640 1.00 91.69 118 VAL A N 1
ATOM 943 C CA . VAL A 1 1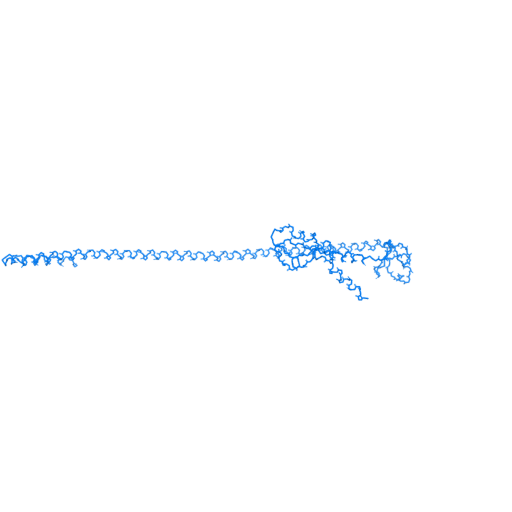18 ? 33.054 3.611 -56.079 1.00 91.69 118 VAL A CA 1
ATOM 944 C C . VAL A 1 118 ? 32.214 2.673 -56.949 1.00 91.69 118 VAL A C 1
ATOM 946 O O . VAL A 1 118 ? 32.111 2.871 -58.163 1.00 91.69 118 VAL A O 1
ATOM 949 N N . SER A 1 119 ? 31.627 1.638 -56.345 1.00 92.12 119 SER A N 1
ATOM 950 C CA . SER A 1 119 ? 30.741 0.702 -57.030 1.00 92.12 119 SER A CA 1
ATOM 951 C C . SER A 1 119 ? 29.430 1.382 -57.414 1.00 92.12 119 SER A C 1
ATOM 953 O O . SER A 1 119 ? 29.024 2.360 -56.791 1.00 92.12 119 SER A O 1
ATOM 955 N N . ARG A 1 120 ? 28.735 0.841 -58.423 1.00 90.44 120 ARG A N 1
ATOM 956 C CA . ARG A 1 120 ? 27.427 1.369 -58.850 1.00 90.44 120 ARG A CA 1
ATOM 957 C C . ARG A 1 120 ? 26.412 1.426 -57.702 1.00 90.44 120 ARG A C 1
ATOM 959 O O . ARG A 1 120 ? 25.543 2.281 -57.757 1.00 90.44 120 ARG A O 1
ATOM 966 N N . ASP A 1 121 ? 26.570 0.565 -56.696 1.00 88.94 121 ASP A N 1
ATOM 967 C CA . ASP A 1 121 ? 25.666 0.443 -55.551 1.00 88.94 121 ASP A CA 1
ATOM 968 C C . ASP A 1 121 ? 25.720 1.670 -54.617 1.00 88.94 121 ASP A C 1
ATOM 970 O O . ASP A 1 121 ? 24.693 2.033 -54.067 1.00 88.94 121 ASP A O 1
ATOM 974 N N . HIS A 1 122 ? 26.881 2.329 -54.456 1.00 92.06 122 HIS A N 1
ATOM 975 C CA . HIS A 1 122 ? 27.046 3.450 -53.504 1.00 92.06 122 HIS A CA 1
ATOM 976 C C . HIS A 1 122 ? 27.702 4.702 -54.105 1.00 92.06 122 HIS A C 1
ATOM 978 O O . HIS A 1 122 ? 27.998 5.651 -53.382 1.00 92.06 122 HIS A O 1
ATOM 984 N N . LYS A 1 123 ? 27.965 4.726 -55.418 1.00 91.31 123 LYS A N 1
ATOM 985 C CA . LYS A 1 123 ? 28.699 5.818 -56.087 1.00 91.31 123 LYS A CA 1
ATOM 986 C C . LYS A 1 123 ? 28.047 7.194 -55.906 1.00 91.31 123 LYS A C 1
ATOM 988 O O . LYS A 1 123 ? 28.752 8.199 -55.922 1.00 91.31 123 LYS A O 1
ATOM 993 N N . GLU A 1 124 ? 26.723 7.232 -55.805 1.00 94.19 124 GLU A N 1
ATOM 994 C CA . GLU A 1 124 ? 25.941 8.467 -55.659 1.00 94.19 124 GLU A CA 1
ATOM 995 C C . GLU A 1 124 ? 25.473 8.711 -54.217 1.00 94.19 124 GLU A C 1
ATOM 997 O O . GLU A 1 124 ? 24.826 9.720 -53.956 1.00 94.19 124 GLU A O 1
ATOM 1002 N N . HIS A 1 125 ? 25.802 7.815 -53.282 1.00 95.94 125 HIS A N 1
ATOM 1003 C CA . HIS A 1 125 ? 25.402 7.939 -51.883 1.00 95.94 125 HIS A CA 1
ATOM 1004 C C . HIS A 1 125 ? 26.373 8.826 -51.105 1.00 95.94 125 HIS A C 1
ATOM 1006 O O . HIS A 1 125 ? 27.557 8.949 -51.440 1.00 95.94 125 HIS A O 1
ATOM 1012 N N . MET A 1 126 ? 25.880 9.418 -50.023 1.00 94.44 126 MET A N 1
ATOM 1013 C CA . MET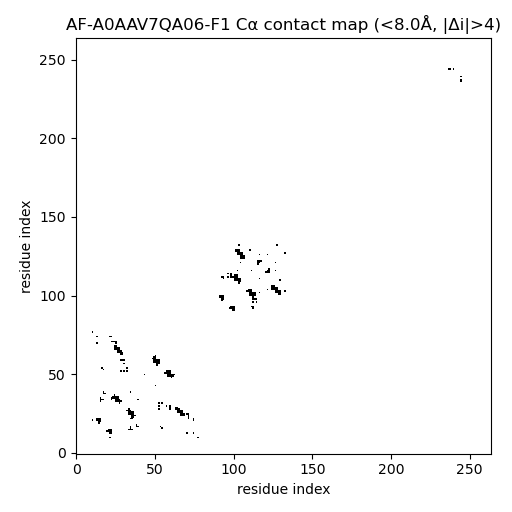 A 1 126 ? 26.710 10.127 -49.070 1.00 94.44 126 MET A CA 1
ATOM 1014 C C . MET A 1 126 ? 27.521 9.111 -48.268 1.00 94.44 126 MET A C 1
ATOM 1016 O O . MET A 1 126 ? 26.990 8.267 -47.542 1.00 94.44 126 MET A O 1
ATOM 1020 N N . VAL A 1 127 ? 28.840 9.179 -48.427 1.00 95.94 127 VAL A N 1
ATOM 1021 C CA . VAL A 1 127 ? 29.776 8.262 -47.782 1.00 95.94 127 VAL A CA 1
ATOM 1022 C C . VAL A 1 127 ? 30.785 9.062 -46.973 1.00 95.94 127 VAL A C 1
ATOM 1024 O O . VAL A 1 127 ? 31.497 9.912 -47.506 1.00 95.94 127 VAL A O 1
ATOM 1027 N N . VAL A 1 128 ? 30.880 8.749 -45.685 1.00 95.56 128 VAL A N 1
ATOM 1028 C CA . VAL A 1 128 ? 31.773 9.415 -44.728 1.00 95.56 128 VAL A CA 1
ATOM 1029 C C . VAL A 1 128 ? 32.711 8.404 -44.061 1.00 95.56 128 VAL A C 1
ATOM 1031 O O . VAL A 1 128 ? 32.422 7.204 -44.028 1.00 95.56 128 VAL A O 1
ATOM 1034 N N . PRO A 1 129 ? 33.862 8.824 -43.509 1.00 96.44 129 PRO A N 1
ATOM 1035 C CA . PRO A 1 129 ? 34.707 7.936 -42.719 1.00 96.44 129 PRO A CA 1
ATOM 1036 C C . PRO A 1 129 ? 33.973 7.383 -41.490 1.00 96.44 129 PRO A C 1
ATOM 1038 O O . PRO A 1 129 ? 33.328 8.125 -40.750 1.00 96.44 129 PRO A O 1
ATOM 1041 N N . ILE A 1 130 ? 34.159 6.091 -41.186 1.00 94.19 130 ILE A N 1
ATOM 1042 C CA . ILE A 1 130 ? 33.498 5.425 -40.041 1.00 94.19 130 ILE A CA 1
ATOM 1043 C C . ILE A 1 130 ? 33.741 6.164 -38.724 1.00 94.19 130 ILE A C 1
ATOM 1045 O O . ILE A 1 130 ? 32.866 6.198 -37.866 1.00 94.19 130 ILE A O 1
ATOM 1049 N N . ARG A 1 131 ? 34.930 6.751 -38.533 1.00 91.88 131 ARG A N 1
ATOM 1050 C CA . ARG A 1 131 ? 35.253 7.469 -37.290 1.00 91.88 131 ARG A CA 1
ATOM 1051 C C . ARG A 1 131 ? 34.377 8.705 -37.087 1.00 91.88 131 ARG A C 1
ATOM 1053 O O . ARG A 1 131 ? 33.991 8.960 -35.951 1.00 91.88 131 ARG A O 1
ATOM 1060 N N . GLU A 1 132 ? 34.067 9.426 -38.159 1.00 94.50 132 GLU A N 1
ATOM 1061 C CA . GLU A 1 132 ? 33.248 10.642 -38.124 1.00 94.50 132 GLU A CA 1
ATOM 1062 C C . GLU A 1 132 ? 31.780 10.285 -37.883 1.00 94.50 132 GLU A C 1
ATOM 1064 O O . GLU A 1 132 ? 31.203 10.745 -36.897 1.00 94.50 132 GLU A O 1
ATOM 1069 N N . ALA A 1 133 ? 31.233 9.344 -38.666 1.00 94.31 133 ALA A N 1
ATOM 1070 C CA . ALA A 1 133 ? 29.885 8.816 -38.444 1.00 94.31 133 ALA A CA 1
ATOM 1071 C C . ALA A 1 133 ? 29.723 8.271 -37.016 1.00 94.31 133 ALA A C 1
ATOM 1073 O O . ALA A 1 133 ? 28.780 8.611 -36.302 1.00 94.31 133 ALA A O 1
ATOM 1074 N N . ALA A 1 134 ? 30.681 7.468 -36.540 1.00 93.75 134 ALA A N 1
ATOM 1075 C CA . ALA A 1 134 ? 30.639 6.921 -35.189 1.00 93.75 134 ALA A CA 1
ATOM 1076 C C . ALA A 1 134 ? 30.676 8.013 -34.112 1.00 93.75 134 ALA A C 1
ATOM 1078 O O . ALA A 1 134 ? 30.047 7.850 -33.067 1.00 93.75 134 ALA A O 1
ATOM 1079 N N . GLN A 1 135 ? 31.409 9.108 -34.324 1.00 95.69 135 GLN A N 1
ATOM 1080 C CA . GLN A 1 135 ? 31.436 10.230 -33.388 1.00 95.69 135 GLN A CA 1
ATOM 1081 C C . GLN A 1 135 ? 30.079 10.940 -33.332 1.00 95.69 135 GLN A C 1
ATOM 1083 O O . GLN A 1 135 ? 29.591 11.222 -32.236 1.00 95.69 135 GLN A O 1
ATOM 1088 N N . GLU A 1 136 ? 29.443 11.170 -34.478 1.00 94.19 136 GLU A N 1
ATOM 1089 C CA . GLU A 1 136 ? 28.119 11.788 -34.533 1.00 94.19 136 GLU A CA 1
ATOM 1090 C C . GLU A 1 136 ? 27.041 10.893 -33.905 1.00 94.19 136 GLU A C 1
ATOM 1092 O O . GLU A 1 136 ? 26.272 11.345 -33.052 1.00 94.19 136 GLU A O 1
ATOM 1097 N N . HIS A 1 137 ? 27.024 9.601 -34.245 1.00 92.75 137 HIS A N 1
ATOM 1098 C CA . HIS A 1 137 ? 26.110 8.639 -33.629 1.00 92.75 137 HIS A CA 1
ATOM 1099 C C . HIS A 1 137 ? 26.330 8.539 -32.117 1.00 92.75 137 HIS A C 1
ATOM 1101 O O . HIS A 1 137 ? 25.359 8.510 -31.363 1.00 92.75 137 HIS A O 1
ATOM 1107 N N . LYS A 1 138 ? 27.583 8.565 -31.639 1.00 96.19 138 LYS A N 1
ATOM 1108 C CA . LYS A 1 138 ? 27.877 8.627 -30.198 1.00 96.19 138 LYS A CA 1
ATOM 1109 C C . LYS A 1 138 ? 27.293 9.882 -29.554 1.00 96.19 138 LYS A C 1
ATOM 1111 O O . LYS A 1 138 ? 26.683 9.768 -28.495 1.00 96.19 138 LYS A O 1
ATOM 1116 N N . ALA A 1 139 ? 27.437 11.052 -30.175 1.00 96.62 139 ALA A N 1
ATOM 1117 C CA . ALA A 1 139 ? 26.869 12.295 -29.654 1.00 96.62 139 ALA A CA 1
ATOM 1118 C C . ALA A 1 139 ? 25.331 12.239 -29.583 1.00 96.62 139 ALA A C 1
ATOM 1120 O O . ALA A 1 139 ? 24.749 12.590 -28.554 1.00 96.62 139 ALA A O 1
ATOM 1121 N N . LYS A 1 140 ? 24.675 11.714 -30.629 1.00 96.06 140 LYS A N 1
ATOM 1122 C CA . LYS A 1 140 ? 23.222 11.468 -30.654 1.00 96.06 140 LYS A CA 1
ATOM 1123 C C . LYS A 1 140 ? 22.794 10.509 -29.538 1.00 96.06 140 LYS A C 1
ATOM 1125 O O . LYS A 1 140 ? 21.849 10.805 -28.808 1.00 96.06 140 LYS A O 1
ATOM 1130 N N . CYS A 1 141 ? 23.518 9.405 -29.349 1.00 96.62 141 CYS A N 1
ATOM 1131 C CA . CYS A 1 141 ? 23.259 8.449 -28.271 1.00 96.62 141 CYS A CA 1
ATOM 1132 C C . CYS A 1 141 ? 23.391 9.089 -26.885 1.00 96.62 141 CYS A C 1
ATOM 1134 O O . CYS A 1 141 ? 22.526 8.876 -26.041 1.00 96.62 141 CYS A O 1
ATOM 1136 N N . LEU A 1 142 ? 24.434 9.891 -26.647 1.00 97.38 142 LEU A N 1
ATOM 1137 C CA . LEU A 1 142 ? 24.623 10.587 -25.371 1.00 97.38 142 LEU A CA 1
ATOM 1138 C C . LEU A 1 142 ? 23.483 11.576 -25.096 1.00 97.38 142 LEU A C 1
ATOM 1140 O O . LEU A 1 142 ? 22.908 11.551 -24.012 1.00 97.38 142 LEU A O 1
ATOM 1144 N N . SER A 1 143 ? 23.080 12.362 -26.098 1.00 97.62 143 SER A N 1
ATOM 1145 C CA . SER A 1 143 ? 21.929 13.265 -25.979 1.00 97.62 143 SER A CA 1
ATOM 1146 C C . SER A 1 143 ? 20.632 12.511 -25.659 1.00 97.62 143 SER A C 1
ATOM 1148 O O . SER A 1 143 ? 19.850 12.936 -24.803 1.00 97.62 143 SER A O 1
ATOM 1150 N N . TYR A 1 144 ? 20.415 11.357 -26.297 1.00 97.56 144 TYR A N 1
ATOM 1151 C CA . TYR A 1 144 ? 19.256 10.520 -26.011 1.00 97.56 144 TYR A CA 1
ATOM 1152 C C . TYR A 1 144 ? 19.302 9.954 -24.586 1.00 97.56 144 TYR A C 1
ATOM 1154 O O . TYR A 1 144 ? 18.302 10.032 -23.871 1.00 97.56 144 TYR A O 1
ATOM 1162 N N . ILE A 1 145 ? 20.463 9.473 -24.129 1.00 97.50 145 ILE A N 1
ATOM 1163 C CA . ILE A 1 145 ? 20.669 9.010 -22.750 1.00 97.50 145 ILE A CA 1
ATOM 1164 C C . ILE A 1 145 ? 20.343 10.123 -21.749 1.00 97.50 145 ILE A C 1
ATOM 1166 O O . ILE A 1 145 ? 19.582 9.877 -20.813 1.00 97.50 145 ILE A O 1
ATOM 1170 N N . ASP A 1 146 ? 20.829 11.346 -21.966 1.00 98.12 146 ASP A N 1
ATOM 1171 C CA . ASP A 1 146 ? 20.538 12.487 -21.090 1.00 98.12 146 ASP A CA 1
ATOM 1172 C C . ASP A 1 146 ? 19.034 12.786 -21.027 1.00 98.12 146 ASP A C 1
ATOM 1174 O O . ASP A 1 146 ? 18.470 12.982 -19.943 1.00 98.12 146 ASP A O 1
ATOM 1178 N N . SER A 1 147 ? 18.350 12.751 -22.175 1.00 98.06 147 SER A N 1
ATOM 1179 C CA . SER A 1 147 ? 16.898 12.955 -22.241 1.00 98.06 147 SER A CA 1
ATOM 1180 C C . SER A 1 147 ? 16.124 11.878 -21.468 1.00 98.06 147 SER A C 1
ATOM 1182 O O . SER A 1 147 ? 15.212 12.193 -20.695 1.00 98.06 147 SER A O 1
ATOM 1184 N N . LEU A 1 148 ? 16.539 10.612 -21.590 1.00 98.25 148 LEU A N 1
ATOM 1185 C CA . LEU A 1 148 ? 15.950 9.490 -20.864 1.00 98.25 148 LEU A CA 1
ATOM 1186 C C . LEU A 1 148 ? 16.232 9.580 -19.363 1.00 98.25 148 LEU A C 1
ATOM 1188 O O . LEU A 1 148 ? 15.347 9.305 -18.550 1.00 98.25 148 LEU A O 1
ATOM 1192 N N . MET A 1 149 ? 17.438 9.994 -18.971 1.00 97.94 149 MET A N 1
ATOM 1193 C CA . MET A 1 149 ? 17.796 10.194 -17.568 1.00 97.94 149 MET A CA 1
ATOM 1194 C C . MET A 1 149 ? 16.954 11.297 -16.929 1.00 97.94 149 MET A C 1
ATOM 1196 O O . MET A 1 149 ? 16.432 11.090 -15.830 1.00 97.94 149 MET A O 1
ATOM 1200 N N . LYS A 1 150 ? 16.755 12.421 -17.628 1.00 98.38 150 LYS A N 1
ATOM 1201 C CA . LYS A 1 150 ? 15.871 13.502 -17.179 1.00 98.38 150 LYS A CA 1
ATOM 1202 C C . LYS A 1 150 ? 14.432 13.013 -17.026 1.00 98.38 150 LYS A C 1
ATOM 1204 O O . LYS A 1 150 ? 13.833 13.198 -15.967 1.00 98.38 150 LYS A O 1
ATOM 1209 N N . ARG A 1 151 ? 13.904 12.310 -18.034 1.00 98.19 151 ARG A N 1
ATOM 1210 C CA . ARG A 1 151 ? 12.541 11.764 -17.990 1.00 98.19 151 ARG A CA 1
ATOM 1211 C C . ARG A 1 151 ? 12.352 10.768 -16.846 1.00 98.19 151 ARG A C 1
ATOM 1213 O O . ARG A 1 151 ? 11.316 10.765 -16.186 1.00 98.19 151 ARG A O 1
ATOM 1220 N N . ARG A 1 152 ? 13.362 9.940 -16.579 1.00 98.38 152 ARG A N 1
ATOM 1221 C CA . ARG A 1 152 ? 13.360 9.003 -15.452 1.00 98.38 152 ARG A CA 1
ATOM 1222 C C . ARG A 1 152 ? 13.297 9.728 -14.108 1.00 98.38 152 ARG A C 1
ATOM 1224 O O . ARG A 1 152 ? 12.579 9.266 -13.226 1.00 98.38 152 ARG A O 1
ATOM 1231 N N . GLU A 1 153 ? 14.020 10.833 -13.933 1.00 98.31 153 GLU A N 1
ATOM 1232 C CA . GLU A 1 153 ? 13.946 11.594 -12.679 1.00 98.31 153 GLU A CA 1
ATOM 1233 C C . GLU A 1 153 ? 12.590 12.289 -12.519 1.00 98.31 153 GLU A C 1
ATOM 1235 O O . GLU A 1 153 ? 12.007 12.221 -11.441 1.00 98.31 153 GLU A O 1
ATOM 1240 N N . GLU A 1 154 ? 12.015 12.849 -13.589 1.00 98.38 154 GLU A N 1
ATOM 1241 C CA . GLU A 1 154 ? 10.642 13.378 -13.564 1.00 98.38 154 GLU A CA 1
ATOM 1242 C C . GLU A 1 154 ? 9.643 12.313 -13.089 1.00 98.38 154 GLU A C 1
ATOM 1244 O O . GLU A 1 154 ? 8.883 12.551 -12.148 1.00 98.38 154 GLU A O 1
ATOM 1249 N N . LEU A 1 155 ? 9.693 11.106 -13.662 1.00 98.31 155 LEU A N 1
ATOM 1250 C CA . LEU A 1 155 ? 8.826 9.999 -13.246 1.00 98.31 155 LEU A CA 1
ATOM 1251 C C . LEU A 1 155 ? 9.046 9.606 -11.781 1.00 98.31 155 LEU A C 1
ATOM 1253 O O . LEU A 1 155 ? 8.074 9.396 -11.059 1.00 98.31 155 LEU A O 1
ATOM 1257 N N . ARG A 1 156 ? 10.296 9.580 -11.304 1.00 98.38 156 ARG A N 1
ATOM 1258 C CA . ARG A 1 156 ? 10.598 9.338 -9.883 1.00 98.38 156 ARG A CA 1
ATOM 1259 C C . ARG A 1 156 ? 10.013 10.412 -8.976 1.00 98.38 156 ARG A C 1
ATOM 1261 O O . ARG A 1 156 ? 9.528 10.088 -7.896 1.00 98.38 156 ARG A O 1
ATOM 1268 N N . THR A 1 157 ? 10.042 11.683 -9.380 1.00 98.44 157 THR A N 1
ATOM 1269 C CA . THR A 1 157 ? 9.433 12.752 -8.573 1.00 98.44 157 THR A CA 1
ATOM 1270 C C . THR A 1 157 ? 7.921 12.591 -8.466 1.00 98.44 157 THR A C 1
ATOM 1272 O O . THR A 1 157 ? 7.380 12.770 -7.377 1.00 98.44 157 THR A O 1
ATOM 1275 N N . VAL A 1 158 ? 7.246 12.205 -9.555 1.00 98.12 158 VAL A N 1
ATOM 1276 C CA . VAL A 1 158 ? 5.807 11.907 -9.540 1.00 98.12 158 VAL A CA 1
ATOM 1277 C C . VAL A 1 158 ? 5.530 10.691 -8.660 1.00 98.12 158 VAL A C 1
ATOM 1279 O O . VAL A 1 158 ? 4.685 10.766 -7.776 1.00 98.12 158 VAL A O 1
ATOM 1282 N N . GLN A 1 159 ? 6.305 9.615 -8.811 1.00 98.25 159 GLN A N 1
ATOM 1283 C CA . GLN A 1 159 ? 6.171 8.413 -7.989 1.00 98.25 159 GLN A CA 1
ATOM 1284 C C . GLN A 1 159 ? 6.276 8.725 -6.486 1.00 98.25 159 GLN A C 1
ATOM 1286 O O . GLN A 1 159 ? 5.398 8.339 -5.720 1.00 98.25 159 GLN A O 1
ATOM 1291 N N . ARG A 1 160 ? 7.301 9.479 -6.060 1.00 98.44 160 ARG A N 1
ATOM 1292 C CA . ARG A 1 160 ? 7.474 9.875 -4.647 1.00 98.44 160 ARG A CA 1
ATOM 1293 C C . ARG A 1 160 ? 6.286 10.693 -4.123 1.00 98.44 160 ARG A C 1
ATOM 1295 O O . ARG A 1 160 ? 5.905 10.544 -2.961 1.00 98.44 160 ARG A O 1
ATOM 1302 N N . LYS A 1 161 ? 5.708 11.567 -4.956 1.00 98.50 161 LYS A N 1
ATOM 1303 C CA . LYS A 1 161 ? 4.505 12.339 -4.600 1.00 98.50 161 LYS A CA 1
ATOM 1304 C C . LYS A 1 161 ? 3.304 11.422 -4.391 1.00 98.50 161 LYS A C 1
ATOM 1306 O O . LYS A 1 161 ? 2.660 11.531 -3.355 1.00 98.50 161 LYS A O 1
ATOM 1311 N N . GLU A 1 162 ? 3.057 10.483 -5.300 1.00 98.25 162 GLU A N 1
ATOM 1312 C CA . GLU A 1 162 ? 1.951 9.528 -5.158 1.00 98.25 162 GLU A CA 1
ATOM 1313 C C . GLU A 1 162 ? 2.121 8.615 -3.935 1.00 98.25 162 GLU A C 1
ATOM 1315 O O . GLU A 1 162 ? 1.174 8.400 -3.182 1.00 98.25 162 GLU A O 1
ATOM 1320 N N . GLU A 1 163 ? 3.341 8.145 -3.656 1.00 98.31 163 GLU A N 1
ATOM 1321 C CA . GLU A 1 163 ? 3.645 7.372 -2.441 1.00 98.31 163 GLU A CA 1
ATOM 1322 C C . GLU A 1 163 ? 3.385 8.181 -1.158 1.00 98.31 163 GLU A C 1
ATOM 1324 O O . GLU A 1 163 ? 2.896 7.642 -0.159 1.00 98.31 163 GLU A O 1
ATOM 1329 N N . THR A 1 164 ? 3.680 9.483 -1.185 1.00 98.44 164 THR A N 1
ATOM 1330 C CA . THR A 1 164 ? 3.398 10.398 -0.070 1.00 98.44 164 THR A CA 1
ATOM 1331 C C . THR A 1 164 ? 1.894 10.618 0.094 1.00 98.44 164 THR A C 1
ATOM 1333 O O . THR A 1 164 ? 1.390 10.492 1.210 1.00 98.44 164 THR A O 1
ATOM 1336 N N . ASN A 1 165 ? 1.165 10.863 -1.000 1.00 98.38 165 ASN A N 1
ATOM 1337 C CA . ASN A 1 165 ? -0.292 11.019 -0.996 1.00 98.38 165 ASN A CA 1
ATOM 1338 C C . ASN A 1 165 ? -0.983 9.764 -0.448 1.00 98.38 165 ASN A C 1
ATOM 1340 O O . ASN A 1 165 ? -1.860 9.861 0.407 1.00 98.38 165 ASN A O 1
ATOM 1344 N N . LEU A 1 166 ? -0.548 8.575 -0.881 1.00 98.44 166 LEU A N 1
ATOM 1345 C CA . LEU A 1 166 ? -1.074 7.301 -0.394 1.00 98.44 166 LEU A CA 1
ATOM 1346 C C . LEU A 1 166 ? -0.876 7.147 1.118 1.00 98.44 166 LEU A C 1
ATOM 1348 O O . LEU A 1 166 ? -1.780 6.682 1.813 1.00 98.44 166 LEU A O 1
ATOM 1352 N N . ARG A 1 167 ? 0.301 7.523 1.633 1.00 98.44 167 ARG A N 1
ATOM 1353 C CA . ARG A 1 167 ? 0.591 7.472 3.072 1.00 98.44 167 ARG A CA 1
ATOM 1354 C C . ARG A 1 167 ? -0.316 8.421 3.849 1.00 98.44 167 ARG A C 1
ATOM 1356 O O . ARG A 1 167 ? -0.973 7.984 4.785 1.00 98.44 167 ARG A O 1
ATOM 1363 N N . GLN A 1 168 ? -0.414 9.672 3.403 1.00 98.50 168 GLN A N 1
ATOM 1364 C CA . GLN A 1 168 ? -1.284 10.671 4.025 1.00 98.50 168 GLN A CA 1
ATOM 1365 C C . GLN A 1 168 ? -2.749 10.232 4.028 1.00 98.50 168 GLN A C 1
ATOM 1367 O O . GLN A 1 168 ? -3.425 10.374 5.041 1.00 98.50 168 GLN A O 1
ATOM 1372 N N . LEU A 1 169 ? -3.232 9.653 2.926 1.00 98.44 169 LEU A N 1
ATOM 1373 C CA . LEU A 1 169 ? -4.601 9.158 2.833 1.00 98.44 169 LEU A CA 1
ATOM 1374 C C . LEU A 1 169 ? -4.853 8.017 3.828 1.00 98.44 169 LEU A C 1
ATOM 1376 O O . LEU A 1 169 ? -5.863 8.022 4.527 1.00 98.44 169 LEU A O 1
ATOM 1380 N N . LYS A 1 170 ? -3.920 7.062 3.944 1.00 98.56 170 LYS A N 1
ATOM 1381 C CA . LYS A 1 170 ? -4.007 5.983 4.941 1.00 98.56 170 LYS A CA 1
ATOM 1382 C C . LYS A 1 170 ? -4.039 6.525 6.369 1.00 98.56 170 LYS A C 1
ATOM 1384 O O . LYS A 1 170 ? -4.881 6.093 7.152 1.00 98.56 170 LYS A O 1
ATOM 1389 N N . ASP A 1 171 ? -3.169 7.480 6.685 1.00 98.44 171 ASP A N 1
ATOM 1390 C CA . ASP A 1 171 ? -3.112 8.100 8.011 1.00 98.44 171 ASP A CA 1
ATOM 1391 C C . ASP A 1 171 ? -4.408 8.864 8.328 1.00 98.44 171 ASP A C 1
ATOM 1393 O O . ASP A 1 171 ? -4.924 8.779 9.443 1.00 98.44 171 ASP A O 1
ATOM 1397 N N . GLN A 1 172 ? -4.994 9.548 7.336 1.00 98.62 172 GLN A N 1
ATOM 1398 C CA . GLN A 1 172 ? -6.293 10.209 7.475 1.00 98.62 172 GLN A CA 1
ATOM 1399 C C . GLN A 1 172 ? -7.411 9.214 7.784 1.00 98.62 172 GLN A C 1
ATOM 1401 O O . GLN A 1 172 ? -8.153 9.427 8.741 1.00 98.62 172 GLN A O 1
ATOM 1406 N N . PHE A 1 173 ? -7.533 8.127 7.016 1.00 98.50 173 PHE A N 1
ATOM 1407 C CA . PHE A 1 173 ? -8.562 7.114 7.266 1.00 98.50 173 PHE A CA 1
ATOM 1408 C C . PHE A 1 173 ? -8.398 6.461 8.637 1.00 98.50 173 PHE A C 1
ATOM 1410 O O . PHE A 1 173 ? -9.382 6.334 9.362 1.00 98.50 173 PHE A O 1
ATOM 1417 N N . LYS A 1 174 ? -7.163 6.139 9.032 1.00 98.56 174 LYS A N 1
ATOM 1418 C CA . LYS A 1 174 ? -6.877 5.583 10.356 1.00 98.56 174 LYS A CA 1
ATOM 1419 C C . LYS A 1 174 ? -7.273 6.549 11.477 1.00 98.56 174 LYS A C 1
ATOM 1421 O O . LYS A 1 174 ? -7.941 6.154 12.423 1.00 98.56 174 LYS A O 1
ATOM 1426 N N . SER A 1 175 ? -6.929 7.831 11.345 1.00 98.31 175 SER A N 1
ATOM 1427 C CA . SER A 1 175 ? -7.324 8.854 12.319 1.00 98.31 175 SER A CA 1
ATOM 1428 C C . SER A 1 175 ? -8.846 9.029 12.396 1.00 98.31 175 SER A C 1
ATOM 1430 O O . SER A 1 175 ? -9.387 9.234 13.482 1.00 98.31 175 SER A O 1
ATOM 1432 N N . GLN A 1 176 ? -9.557 8.926 11.267 1.00 98.31 176 GLN A N 1
ATOM 1433 C CA . GLN A 1 176 ? -11.023 8.950 11.256 1.00 98.31 176 GLN A CA 1
ATOM 1434 C C . GLN A 1 176 ? -11.620 7.733 11.966 1.00 98.31 176 GLN A C 1
ATOM 1436 O O . GLN A 1 176 ? -12.543 7.896 12.759 1.00 98.31 176 GLN A O 1
ATOM 1441 N N . GLU A 1 177 ? -11.088 6.539 11.713 1.00 98.62 177 GLU A N 1
ATOM 1442 C CA . GLU A 1 177 ? -11.511 5.296 12.363 1.00 98.62 177 GLU A CA 1
ATOM 1443 C C . GLU A 1 177 ? -11.293 5.345 13.883 1.00 98.62 177 GLU A C 1
ATOM 1445 O O . GLU A 1 177 ? -12.215 5.056 14.648 1.00 98.62 177 GLU A O 1
ATOM 1450 N N . GLU A 1 178 ? -10.116 5.795 14.325 1.00 98.56 178 GLU A N 1
ATOM 1451 C CA . GLU A 1 178 ? -9.805 6.003 15.744 1.00 98.56 178 GLU A CA 1
ATOM 1452 C C . GLU A 1 178 ? -10.745 7.042 16.368 1.00 98.56 178 GLU A C 1
ATOM 1454 O O . GLU A 1 178 ? -11.273 6.830 17.457 1.00 98.56 178 GLU A O 1
ATOM 1459 N N . ARG A 1 179 ? -11.017 8.153 15.670 1.00 98.62 179 ARG A N 1
ATOM 1460 C CA . ARG A 1 179 ? -11.945 9.182 16.155 1.00 98.62 179 ARG A CA 1
ATOM 1461 C C . ARG A 1 179 ? -13.358 8.635 16.323 1.00 98.62 179 ARG A C 1
ATOM 1463 O O . ARG A 1 179 ? -13.971 8.889 17.353 1.00 98.62 179 ARG A O 1
ATOM 1470 N N . ILE A 1 180 ? -13.873 7.910 15.330 1.00 98.31 180 ILE A N 1
ATOM 1471 C CA . ILE A 1 180 ? -15.206 7.302 15.400 1.00 98.31 180 ILE A CA 1
ATOM 1472 C C . ILE A 1 180 ? -15.255 6.339 16.586 1.00 98.31 180 ILE A C 1
ATOM 1474 O O . ILE A 1 180 ? -16.116 6.490 17.447 1.00 98.31 180 ILE A O 1
ATOM 1478 N N . THR A 1 181 ? -14.300 5.415 16.675 1.00 98.56 181 THR A N 1
ATOM 1479 C CA . THR A 1 181 ? -14.229 4.434 17.767 1.00 98.56 181 THR A CA 1
ATOM 1480 C C . THR A 1 181 ? -14.225 5.115 19.137 1.00 98.56 181 THR A C 1
ATOM 1482 O O . THR A 1 181 ? -15.080 4.816 19.965 1.00 98.56 181 THR A O 1
ATOM 1485 N N . ASN A 1 182 ? -13.361 6.113 19.338 1.00 98.44 182 ASN A N 1
ATOM 1486 C CA . ASN A 1 182 ? -13.251 6.836 20.606 1.00 98.44 182 ASN A CA 1
ATOM 1487 C C . ASN A 1 182 ? -14.543 7.571 20.999 1.00 98.44 182 ASN A C 1
ATOM 1489 O O . ASN A 1 182 ? -14.913 7.589 22.172 1.00 98.44 182 ASN A O 1
ATOM 1493 N N . GLU A 1 183 ? -15.237 8.209 20.052 1.00 98.50 183 GLU A N 1
ATOM 1494 C CA . GLU A 1 183 ? -16.502 8.895 20.355 1.00 98.50 183 GLU A CA 1
ATOM 1495 C C . GLU A 1 183 ? -17.608 7.900 20.738 1.00 98.50 183 GLU A C 1
ATOM 1497 O O . GLU A 1 183 ? -18.385 8.162 21.659 1.00 98.50 183 GLU A O 1
ATOM 1502 N N . PHE A 1 184 ? -17.648 6.728 20.097 1.00 98.50 184 PHE A N 1
ATOM 1503 C CA . PHE A 1 184 ? -18.587 5.668 20.467 1.00 98.50 184 PHE A CA 1
ATOM 1504 C C . PHE A 1 184 ? -18.253 5.029 21.821 1.00 98.50 184 PHE A C 1
ATOM 1506 O O . PHE A 1 184 ? -19.171 4.763 22.596 1.00 98.50 184 PHE A O 1
ATOM 1513 N N . GLU A 1 185 ? -16.975 4.834 22.150 1.00 98.50 185 GLU A N 1
ATOM 1514 C CA . GLU A 1 185 ? -16.548 4.343 23.468 1.00 98.50 185 GLU A CA 1
ATOM 1515 C C . GLU A 1 185 ? -16.948 5.307 24.592 1.00 98.50 185 GLU A C 1
ATOM 1517 O O . GLU A 1 185 ? -17.515 4.879 25.599 1.00 98.50 185 GLU A O 1
ATOM 1522 N N . LYS A 1 186 ? -16.752 6.621 24.400 1.00 98.38 186 LYS A N 1
ATOM 1523 C CA . LYS A 1 186 ? -17.210 7.644 25.358 1.00 98.38 186 LYS A CA 1
ATOM 1524 C C . LYS A 1 186 ? -18.719 7.587 25.575 1.00 98.38 186 LYS A C 1
ATOM 1526 O O . LYS A 1 186 ? -19.179 7.689 26.711 1.00 98.38 186 LYS A O 1
ATOM 1531 N N . LEU A 1 187 ? -19.493 7.420 24.500 1.00 98.38 187 LEU A N 1
ATOM 1532 C CA . LEU A 1 187 ? -20.947 7.315 24.597 1.00 98.38 187 LEU A CA 1
ATOM 1533 C C . LEU A 1 187 ? -21.370 6.050 25.355 1.00 98.38 187 LEU A C 1
ATOM 1535 O O . LEU A 1 187 ? -22.258 6.113 26.201 1.00 98.38 187 LEU A O 1
ATOM 1539 N N . GLN A 1 188 ? -20.727 4.911 25.088 1.00 98.12 188 GLN A N 1
ATOM 1540 C CA . GLN A 1 188 ? -20.991 3.666 25.813 1.00 98.12 188 GLN A CA 1
ATOM 1541 C C . GLN A 1 188 ? -20.677 3.799 27.305 1.00 98.12 188 GLN A C 1
ATOM 1543 O O . GLN A 1 188 ? -21.488 3.385 28.133 1.00 98.12 188 GLN A O 1
ATOM 1548 N N . GLN A 1 189 ? -19.541 4.412 27.648 1.00 98.50 189 GLN A N 1
ATOM 1549 C CA . GLN A 1 189 ? -19.174 4.675 29.037 1.00 98.50 189 GLN A CA 1
ATOM 1550 C C . GLN A 1 189 ? -20.224 5.552 29.729 1.00 98.50 189 GLN A C 1
ATOM 1552 O O . GLN A 1 189 ? -20.713 5.189 30.797 1.00 98.50 189 GLN A O 1
ATOM 1557 N N . PHE A 1 190 ? -20.615 6.662 29.096 1.00 98.50 190 PHE A N 1
ATOM 1558 C CA . PHE A 1 190 ? -21.638 7.562 29.626 1.00 98.50 190 PHE A CA 1
ATOM 1559 C C . PHE A 1 190 ? -22.961 6.831 29.902 1.00 98.50 190 PHE A C 1
ATOM 1561 O O . PHE A 1 190 ? -23.529 6.965 30.985 1.00 98.50 190 PHE A O 1
ATOM 1568 N N . LEU A 1 191 ? -23.430 6.013 28.954 1.00 98.56 191 LEU A N 1
ATOM 1569 C CA . LEU A 1 191 ? -24.678 5.262 29.103 1.00 98.56 191 LEU A CA 1
ATOM 1570 C C . LEU A 1 191 ? -24.612 4.233 30.240 1.00 98.56 191 LEU A C 1
ATOM 1572 O O . LEU A 1 191 ? -25.597 4.049 30.958 1.00 98.56 191 LEU A O 1
ATOM 1576 N N . GLU A 1 192 ? -23.474 3.560 30.430 1.00 98.44 192 GLU A N 1
ATOM 1577 C CA . GLU A 1 192 ? -23.324 2.596 31.526 1.00 98.44 192 GLU A CA 1
ATOM 1578 C C . GLU A 1 192 ? -23.244 3.297 32.891 1.00 98.44 192 GLU A C 1
ATOM 1580 O O . GLU A 1 192 ? -23.847 2.828 33.860 1.00 98.44 192 GLU A O 1
ATOM 1585 N N . GLU A 1 193 ? -22.574 4.451 32.970 1.00 98.38 193 GLU A N 1
ATOM 1586 C CA . GLU A 1 193 ? -22.548 5.294 34.170 1.00 98.38 193 GLU A CA 1
ATOM 1587 C C . GLU A 1 193 ? -23.954 5.796 34.535 1.00 98.38 193 GLU A C 1
ATOM 1589 O O . GLU A 1 193 ? -24.382 5.668 35.688 1.00 98.38 193 GLU A O 1
ATOM 1594 N N . GLU A 1 194 ? -24.710 6.296 33.553 1.00 98.44 194 GLU A N 1
ATOM 1595 C CA . GLU A 1 194 ? -26.081 6.779 33.741 1.00 98.44 194 GLU A CA 1
ATOM 1596 C C . GLU A 1 194 ?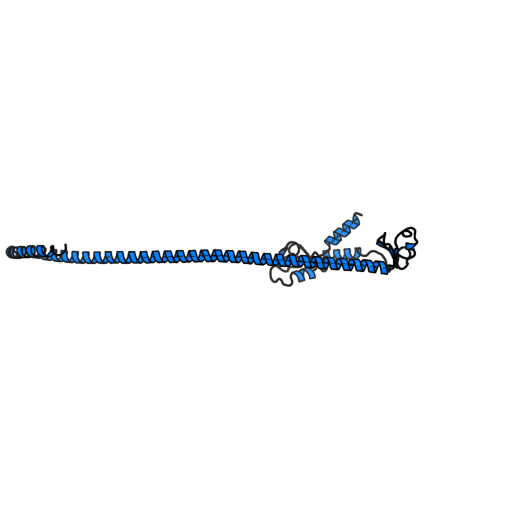 -27.013 5.646 34.205 1.00 98.44 194 GLU A C 1
ATOM 1598 O O . GLU A 1 194 ? -27.725 5.771 35.209 1.00 98.44 194 GLU A O 1
ATOM 1603 N N . LYS A 1 195 ? -26.949 4.486 33.541 1.00 98.19 195 LYS A N 1
ATOM 1604 C CA . LYS A 1 195 ? -27.690 3.278 33.928 1.00 98.19 195 LYS A CA 1
ATOM 1605 C C . LYS A 1 195 ? -27.350 2.831 35.351 1.00 98.19 195 LYS A C 1
ATOM 1607 O O . LYS A 1 195 ? -28.259 2.531 36.129 1.00 98.19 195 LYS A O 1
ATOM 1612 N N . SER A 1 196 ? -26.067 2.798 35.711 1.00 98.31 196 SER A N 1
ATOM 1613 C CA . SER A 1 196 ? -25.609 2.422 37.054 1.00 98.31 196 SER A CA 1
ATOM 1614 C C . SER A 1 196 ? -26.150 3.378 38.123 1.00 98.31 196 SER A C 1
ATOM 1616 O O . SER A 1 196 ? -26.688 2.934 39.142 1.00 98.31 196 SER A O 1
ATOM 1618 N N . CYS A 1 197 ? -26.113 4.687 37.852 1.00 98.50 197 CYS A N 1
ATOM 1619 C CA . CYS A 1 197 ? -26.678 5.715 38.724 1.00 98.50 197 CYS A CA 1
ATOM 1620 C C . CYS A 1 197 ? -28.188 5.515 38.944 1.00 98.50 197 CYS A C 1
ATOM 1622 O O . CYS A 1 197 ? -28.666 5.512 40.083 1.00 98.50 197 CYS A O 1
ATOM 1624 N N . HIS A 1 198 ? -28.952 5.272 37.874 1.00 98.25 198 HIS A N 1
ATOM 1625 C CA . HIS A 1 198 ? -30.388 5.007 37.982 1.00 98.25 198 HIS A CA 1
ATOM 1626 C C . HIS A 1 198 ? -30.702 3.733 38.770 1.00 98.25 198 HIS A C 1
ATOM 1628 O O . HIS A 1 198 ? -31.589 3.754 39.628 1.00 98.25 198 HIS A O 1
ATOM 1634 N N . LEU A 1 199 ? -29.964 2.645 38.530 1.00 98.56 199 LEU A N 1
ATOM 1635 C CA . LEU A 1 199 ? -30.131 1.393 39.272 1.00 98.56 199 LEU A CA 1
ATOM 1636 C C . LEU A 1 199 ? -29.797 1.560 40.757 1.00 98.56 199 LEU A C 1
ATOM 1638 O O . LEU A 1 199 ? -30.522 1.040 41.606 1.00 98.56 199 LEU A O 1
ATOM 1642 N N . HIS A 1 200 ? -28.739 2.303 41.086 1.00 98.38 200 HIS A N 1
ATOM 1643 C CA . HIS A 1 200 ? -28.393 2.615 42.471 1.00 98.38 200 HIS A CA 1
ATOM 1644 C C . HIS A 1 200 ? -29.514 3.403 43.163 1.00 98.38 200 HIS A C 1
ATOM 1646 O O . HIS A 1 200 ? -29.988 3.006 44.228 1.00 98.38 200 HIS A O 1
ATOM 1652 N N . ASN A 1 201 ? -30.008 4.463 42.518 1.00 98.31 201 ASN A N 1
ATOM 1653 C CA . ASN A 1 201 ? -31.103 5.278 43.042 1.00 98.31 201 ASN A CA 1
ATOM 1654 C C . ASN A 1 201 ? -32.394 4.472 43.241 1.00 98.31 201 ASN A C 1
ATOM 1656 O O . ASN A 1 201 ? -33.119 4.700 44.212 1.00 98.31 201 ASN A O 1
ATOM 1660 N N . LEU A 1 202 ? -32.691 3.533 42.339 1.00 98.44 202 LEU A N 1
ATOM 1661 C CA . LEU A 1 202 ? -33.843 2.645 42.471 1.00 98.44 202 LEU A CA 1
ATOM 1662 C C . LEU A 1 202 ? -33.699 1.724 43.689 1.00 98.44 202 LEU A C 1
ATOM 1664 O O . LEU A 1 202 ? -34.627 1.655 44.491 1.00 98.44 202 LEU A O 1
ATOM 1668 N N . LYS A 1 203 ? -32.532 1.093 43.870 1.00 98.50 203 LYS A N 1
ATOM 1669 C CA . LYS A 1 203 ? -32.242 0.232 45.032 1.00 98.50 203 LYS A CA 1
ATOM 1670 C C . LYS A 1 203 ? -32.328 0.991 46.356 1.00 98.50 203 LYS A C 1
ATOM 1672 O O . LYS A 1 203 ? -32.860 0.475 47.334 1.00 98.50 203 LYS A O 1
ATOM 1677 N N . GLU A 1 204 ? -31.851 2.233 46.397 1.00 98.44 204 GLU A N 1
ATOM 1678 C CA . GLU A 1 204 ? -31.961 3.076 47.594 1.00 98.44 204 GLU A CA 1
ATOM 1679 C C . GLU A 1 204 ? -33.416 3.446 47.911 1.00 98.44 204 GLU A C 1
ATOM 1681 O O . GLU A 1 204 ? -33.824 3.428 49.075 1.00 98.44 204 GLU A O 1
ATOM 1686 N N . LYS A 1 205 ? -34.228 3.747 46.889 1.00 98.19 205 LYS A N 1
ATOM 1687 C CA . LYS A 1 205 ? -35.671 3.967 47.068 1.00 98.19 205 LYS A CA 1
ATOM 1688 C C . LYS A 1 205 ? -36.367 2.700 47.561 1.00 98.19 205 LYS A C 1
ATOM 1690 O O . LYS A 1 205 ? -37.114 2.780 48.531 1.00 98.19 205 LYS A O 1
ATOM 1695 N N . GLU A 1 206 ? -36.083 1.555 46.944 1.00 98.31 206 GLU A N 1
ATOM 1696 C CA . GLU A 1 206 ? -36.604 0.245 47.346 1.00 98.31 206 GLU A CA 1
ATOM 1697 C C . GLU A 1 206 ? -36.293 -0.041 48.820 1.00 98.31 206 GLU A C 1
ATOM 1699 O O . GLU A 1 206 ? -37.207 -0.282 49.606 1.00 98.31 206 GLU A O 1
ATOM 1704 N N . LYS A 1 207 ? -35.028 0.105 49.233 1.00 98.44 207 LYS A N 1
ATOM 1705 C CA . LYS A 1 207 ? -34.592 -0.085 50.622 1.00 98.44 207 LYS A CA 1
ATOM 1706 C C . LYS A 1 207 ? -35.332 0.828 51.601 1.00 98.44 207 LYS A C 1
ATOM 1708 O O . LYS A 1 207 ? -35.803 0.356 52.633 1.00 98.44 207 LYS A O 1
ATOM 1713 N N . LYS A 1 208 ? -35.460 2.124 51.291 1.00 98.31 208 LYS A N 1
ATOM 1714 C CA . LYS A 1 208 ? -36.180 3.088 52.147 1.00 98.31 208 LYS A CA 1
ATOM 1715 C C . LYS A 1 208 ? -37.668 2.750 52.260 1.00 98.31 208 LYS A C 1
ATOM 1717 O O . LYS A 1 208 ? -38.236 2.840 53.348 1.00 98.31 208 LYS A O 1
ATOM 1722 N N . SER A 1 209 ? -38.297 2.349 51.156 1.00 97.94 209 SER A N 1
ATOM 1723 C CA . SER A 1 209 ? -39.696 1.915 51.140 1.00 97.94 209 SER A CA 1
ATOM 1724 C C . SER A 1 209 ? -39.906 0.649 51.968 1.00 97.94 209 SER A C 1
ATOM 1726 O O . SER A 1 209 ? -40.821 0.627 52.791 1.00 97.94 209 SER A O 1
ATOM 1728 N N . LEU A 1 210 ? -39.042 -0.360 51.810 1.00 98.44 210 LEU A N 1
ATOM 1729 C CA . LEU A 1 210 ? -39.086 -1.596 52.594 1.00 98.44 210 LEU A CA 1
ATOM 1730 C C . LEU A 1 210 ? -38.923 -1.310 54.089 1.00 98.44 210 LEU A C 1
ATOM 1732 O O . LEU A 1 210 ? -39.794 -1.689 54.864 1.00 98.44 210 LEU A O 1
ATOM 1736 N N . GLN A 1 211 ? -37.909 -0.534 54.482 1.00 98.31 211 GLN A N 1
ATOM 1737 C CA . GLN A 1 211 ? -37.703 -0.146 55.883 1.00 98.31 211 GLN A CA 1
ATOM 1738 C C . GLN A 1 211 ? -38.913 0.590 56.476 1.00 98.31 211 GLN A C 1
ATOM 1740 O O . GLN A 1 211 ? -39.289 0.352 57.622 1.00 98.31 211 GLN A O 1
ATOM 1745 N N . SER A 1 212 ? -39.555 1.477 55.707 1.00 98.12 212 SER A N 1
ATOM 1746 C CA . SER A 1 212 ? -40.763 2.172 56.165 1.00 98.12 212 SER A CA 1
ATOM 1747 C C . SER A 1 212 ? -41.939 1.215 56.378 1.00 98.12 212 SER A C 1
ATOM 1749 O O . SER A 1 212 ? -42.701 1.386 57.330 1.00 98.12 212 SER A O 1
ATOM 1751 N N . ILE A 1 213 ? -42.102 0.217 55.504 1.00 97.81 213 ILE A N 1
ATOM 1752 C CA . ILE A 1 213 ? -43.148 -0.803 55.639 1.00 97.81 213 ILE A CA 1
ATOM 1753 C C . ILE A 1 213 ? -42.849 -1.709 56.833 1.00 97.81 213 ILE A C 1
ATOM 1755 O O . ILE A 1 213 ? -43.735 -1.898 57.660 1.00 97.81 213 ILE A O 1
ATOM 1759 N N . GLU A 1 214 ? -41.615 -2.191 56.983 1.00 98.38 214 GLU A N 1
ATOM 1760 C CA . GLU A 1 214 ? -41.182 -3.005 58.126 1.00 98.38 214 GLU A CA 1
ATOM 1761 C C . GLU A 1 214 ? -41.463 -2.294 59.457 1.00 98.38 214 GLU A C 1
ATOM 1763 O O . GLU A 1 214 ? -42.090 -2.870 60.341 1.00 98.38 214 GLU A O 1
ATOM 1768 N N . GLN A 1 215 ? -41.117 -1.007 59.572 1.00 97.81 215 GLN A N 1
ATOM 1769 C CA . GLN A 1 215 ? -41.420 -0.200 60.762 1.00 97.81 215 GLN A CA 1
ATOM 1770 C C . GLN A 1 215 ? -42.923 -0.040 61.029 1.00 97.81 215 GLN A C 1
ATOM 1772 O O . GLN A 1 215 ? -43.347 0.093 62.178 1.00 97.81 215 GLN A O 1
ATOM 1777 N N . LYS A 1 216 ? -43.754 0.012 59.982 1.00 97.69 216 LYS A N 1
ATOM 1778 C CA . LYS A 1 216 ? -45.215 0.059 60.144 1.00 97.69 216 LYS A CA 1
ATOM 1779 C C . LYS A 1 216 ? -45.757 -1.292 60.600 1.00 97.69 216 LYS A C 1
ATOM 1781 O O . LYS A 1 216 ? -46.642 -1.308 61.450 1.00 97.69 216 LYS A O 1
ATOM 1786 N N . VAL A 1 217 ? -45.228 -2.393 60.063 1.00 98.12 217 VAL A N 1
ATOM 1787 C CA . VAL A 1 217 ? -45.598 -3.758 60.460 1.00 98.12 217 VAL A CA 1
ATOM 1788 C C . VAL A 1 217 ? -45.273 -3.981 61.934 1.00 98.12 217 VAL A C 1
ATOM 1790 O O . VAL A 1 217 ? -46.181 -4.321 62.686 1.00 98.12 217 VAL A O 1
ATOM 1793 N N . THR A 1 218 ? -44.054 -3.669 62.384 1.00 97.62 218 THR A N 1
ATOM 1794 C CA . THR A 1 218 ? -43.669 -3.839 63.797 1.00 97.62 218 THR A CA 1
ATOM 1795 C C . THR A 1 218 ? -44.550 -3.020 64.742 1.00 97.62 218 THR A C 1
ATOM 1797 O O . THR A 1 218 ? -45.046 -3.539 65.738 1.00 97.62 218 THR A O 1
ATOM 1800 N N . ARG A 1 219 ? -44.857 -1.761 64.399 1.00 97.25 219 ARG A N 1
ATOM 1801 C CA . ARG A 1 219 ? -45.790 -0.926 65.183 1.00 97.25 219 ARG A CA 1
ATOM 1802 C C . ARG A 1 219 ? -47.205 -1.505 65.248 1.00 97.25 219 ARG A C 1
ATOM 1804 O O . ARG A 1 219 ? -47.892 -1.347 66.257 1.00 97.25 219 ARG A O 1
ATOM 1811 N N . LEU A 1 220 ? -47.687 -2.113 64.163 1.00 97.12 220 LEU A N 1
ATOM 1812 C CA . LEU A 1 220 ? -48.999 -2.764 64.146 1.00 97.12 220 LEU A CA 1
ATOM 1813 C C . LEU A 1 220 ? -48.999 -4.036 64.999 1.00 97.12 220 LEU A C 1
ATOM 1815 O O . LEU A 1 220 ? -49.964 -4.259 65.728 1.00 97.12 220 LEU A O 1
ATOM 1819 N N . GLU A 1 221 ? -47.924 -4.823 64.963 1.00 97.38 221 GLU A N 1
ATOM 1820 C CA . GLU A 1 221 ? -47.745 -6.002 65.818 1.00 97.38 221 GLU A CA 1
ATOM 1821 C C . GLU A 1 221 ? -47.733 -5.620 67.305 1.00 97.38 221 GLU A C 1
ATOM 1823 O O . GLU A 1 221 ? -48.458 -6.221 68.099 1.00 97.38 221 GLU A O 1
ATOM 1828 N N . GLU A 1 222 ? -47.006 -4.563 67.682 1.00 96.50 222 GLU A N 1
ATOM 1829 C CA . GLU A 1 222 ? -47.002 -4.016 69.047 1.00 96.50 222 GLU A CA 1
ATOM 1830 C C . GLU A 1 222 ? -48.413 -3.613 69.503 1.00 96.50 222 GLU A C 1
ATOM 1832 O O . GLU A 1 222 ? -48.862 -4.001 70.587 1.00 96.50 222 GLU A O 1
ATOM 1837 N N . LYS A 1 223 ? -49.159 -2.890 68.654 1.00 95.81 223 LYS A N 1
ATOM 1838 C CA . LYS A 1 223 ? -50.559 -2.526 68.932 1.00 95.81 223 LYS A CA 1
ATOM 1839 C C . LYS A 1 223 ? -51.456 -3.755 69.060 1.00 95.81 223 LYS A C 1
ATOM 1841 O O . LYS A 1 223 ? -52.321 -3.790 69.934 1.00 95.81 223 LYS A O 1
ATOM 1846 N N . GLN A 1 224 ? -51.261 -4.766 68.217 1.00 95.62 224 GLN A N 1
ATOM 1847 C CA . GLN A 1 224 ? -52.032 -6.005 68.270 1.00 95.62 224 GLN A CA 1
ATOM 1848 C C . GLN A 1 224 ? -51.782 -6.765 69.579 1.00 95.62 224 GLN A C 1
ATOM 1850 O O . GLN A 1 224 ? -52.735 -7.254 70.189 1.00 95.62 224 GLN A O 1
ATOM 1855 N N . ILE A 1 225 ? -50.529 -6.835 70.038 1.00 96.25 225 ILE A N 1
ATOM 1856 C CA . ILE A 1 225 ? -50.166 -7.428 71.333 1.00 96.25 225 ILE A CA 1
ATOM 1857 C C . ILE A 1 225 ? -50.813 -6.640 72.480 1.00 96.25 225 ILE A C 1
ATOM 1859 O O . ILE A 1 225 ? -51.444 -7.247 73.348 1.00 96.25 225 ILE A O 1
ATOM 1863 N N . ALA A 1 226 ? -50.737 -5.305 72.458 1.00 94.31 226 ALA A N 1
ATOM 1864 C CA . ALA A 1 226 ? -51.348 -4.451 73.477 1.00 94.31 226 ALA A CA 1
ATOM 1865 C C . ALA A 1 226 ? -52.873 -4.649 73.567 1.00 94.31 226 ALA A C 1
ATOM 1867 O O . ALA A 1 226 ? -53.414 -4.841 74.657 1.00 94.31 226 ALA A O 1
ATOM 1868 N N . LEU A 1 227 ? -53.566 -4.686 72.423 1.00 92.69 227 LEU A N 1
ATOM 1869 C CA . LEU A 1 227 ? -55.009 -4.937 72.364 1.00 92.69 227 LEU A CA 1
ATOM 1870 C C . LEU A 1 227 ? -55.378 -6.340 72.861 1.00 92.69 227 LEU A C 1
ATOM 1872 O O . LEU A 1 227 ? -56.362 -6.488 73.586 1.00 92.69 227 LEU A O 1
ATOM 1876 N N . ARG A 1 228 ? -54.594 -7.373 72.521 1.00 94.44 228 ARG A N 1
ATOM 1877 C CA . ARG A 1 228 ? -54.798 -8.736 73.046 1.00 94.44 228 ARG A CA 1
ATOM 1878 C C . ARG A 1 228 ? -54.629 -8.790 74.562 1.00 94.44 228 ARG A C 1
ATOM 1880 O O . ARG A 1 228 ? -55.450 -9.415 75.234 1.00 94.44 228 ARG A O 1
ATOM 1887 N N . SER A 1 229 ? -53.611 -8.117 75.100 1.00 91.81 229 SER A N 1
ATOM 1888 C CA . SER A 1 229 ? -53.400 -8.011 76.547 1.00 91.81 229 SER A CA 1
ATOM 1889 C C . SER A 1 229 ? -54.594 -7.345 77.228 1.00 91.81 229 SER A C 1
ATOM 1891 O O . SER A 1 229 ? -55.144 -7.904 78.172 1.00 91.81 229 SER A O 1
ATOM 1893 N N . LEU A 1 230 ? -55.051 -6.202 76.705 1.00 91.12 230 LEU A N 1
ATOM 1894 C CA . LEU A 1 230 ? -56.203 -5.479 77.246 1.00 91.12 230 LEU A CA 1
ATOM 1895 C C . LEU A 1 230 ? -57.494 -6.305 77.160 1.00 91.12 230 LEU A C 1
ATOM 1897 O O . LEU A 1 230 ? -58.269 -6.348 78.110 1.00 91.12 230 LEU A O 1
ATOM 1901 N N . THR A 1 231 ? -57.709 -7.013 76.049 1.00 87.75 231 THR A N 1
ATOM 1902 C CA . THR A 1 231 ? -58.862 -7.915 75.881 1.00 87.75 231 THR A CA 1
ATOM 1903 C C . THR A 1 231 ? -58.838 -9.030 76.924 1.00 87.75 231 THR A C 1
ATOM 1905 O O . THR A 1 231 ? -59.866 -9.335 77.523 1.00 87.75 231 THR A O 1
ATOM 1908 N N . THR A 1 232 ? -57.663 -9.613 77.174 1.00 88.12 232 THR A N 1
ATOM 1909 C CA . THR A 1 232 ? -57.485 -10.659 78.192 1.00 88.12 232 THR A CA 1
ATOM 1910 C C . THR A 1 232 ? -57.753 -10.106 79.591 1.00 88.12 232 THR A C 1
ATOM 1912 O O . THR A 1 232 ? -58.473 -10.729 80.367 1.00 88.12 232 THR A O 1
ATOM 1915 N N . GLU A 1 233 ? -57.240 -8.912 79.900 1.00 87.12 233 GLU A N 1
ATOM 1916 C CA . GLU A 1 233 ? -57.470 -8.236 81.180 1.00 87.12 233 GLU A CA 1
ATOM 1917 C C . GLU A 1 233 ? -58.959 -7.944 81.417 1.00 87.12 233 GLU A C 1
ATOM 1919 O O . GLU A 1 233 ? -59.493 -8.274 82.477 1.00 87.12 233 GLU A O 1
ATOM 1924 N N . ILE A 1 234 ? -59.647 -7.365 80.427 1.00 81.25 234 ILE A N 1
ATOM 1925 C CA . ILE A 1 234 ? -61.087 -7.086 80.501 1.00 81.25 234 ILE A CA 1
ATOM 1926 C C . ILE A 1 234 ? -61.871 -8.395 80.638 1.00 81.25 234 ILE A C 1
ATOM 1928 O O . ILE A 1 234 ? -62.732 -8.493 81.507 1.00 81.25 234 ILE A O 1
ATOM 1932 N N . SER A 1 235 ? -61.545 -9.422 79.848 1.00 82.38 235 SER A N 1
ATOM 1933 C CA . SER A 1 235 ? -62.200 -10.732 79.926 1.00 82.38 235 SER A CA 1
ATOM 1934 C C . SER A 1 235 ? -62.056 -11.361 81.313 1.00 82.38 235 SER A C 1
ATOM 1936 O O . SER A 1 235 ? -63.033 -11.887 81.838 1.00 82.38 235 SER A O 1
ATOM 1938 N N . LEU A 1 236 ? -60.872 -11.299 81.932 1.00 82.50 236 LEU A N 1
ATOM 1939 C CA . LEU A 1 236 ? -60.656 -11.802 83.293 1.00 82.50 236 LEU A CA 1
ATOM 1940 C C . LEU A 1 236 ? -61.513 -11.048 84.314 1.00 82.50 236 LEU A C 1
ATOM 1942 O O . LEU A 1 236 ? -62.147 -11.678 85.159 1.00 82.50 236 LEU A O 1
ATOM 1946 N N . LYS A 1 237 ? -61.582 -9.716 84.206 1.00 78.75 237 LYS A N 1
ATOM 1947 C CA . LYS A 1 237 ? -62.438 -8.889 85.068 1.00 78.75 237 LYS A CA 1
ATOM 1948 C C . LYS A 1 237 ? -63.922 -9.223 84.884 1.00 78.75 237 LYS A C 1
ATOM 1950 O O . LYS A 1 237 ? -64.626 -9.341 85.876 1.00 78.75 237 LYS A O 1
ATOM 1955 N N . CYS A 1 238 ? -64.383 -9.477 83.656 1.00 71.75 238 CYS A N 1
ATOM 1956 C CA . CYS A 1 238 ? -65.762 -9.888 83.351 1.00 71.75 238 CYS A CA 1
ATOM 1957 C C . CYS A 1 238 ? -66.214 -11.205 84.002 1.00 71.75 238 CYS A C 1
ATOM 1959 O O . CYS A 1 238 ? -67.415 -11.429 84.098 1.00 71.75 238 CYS A O 1
ATOM 1961 N N . HIS A 1 239 ? -65.291 -12.059 84.452 1.00 70.75 239 HIS A N 1
ATOM 1962 C CA . HIS A 1 239 ? -65.611 -13.323 85.128 1.00 70.75 239 HIS A CA 1
ATOM 1963 C C . HIS A 1 239 ? -65.521 -13.231 86.668 1.00 70.75 239 HIS A C 1
ATOM 1965 O O . HIS A 1 239 ? -65.624 -14.251 87.350 1.00 70.75 239 HIS A O 1
ATOM 1971 N N . GLN A 1 240 ? -65.306 -12.036 87.233 1.00 69.12 240 GLN A N 1
ATOM 1972 C CA . GLN A 1 240 ? -65.313 -11.803 88.684 1.00 69.12 240 GLN A CA 1
ATOM 1973 C C . GLN A 1 240 ? -66.746 -11.624 89.224 1.00 69.12 240 GLN A C 1
ATOM 1975 O O . GLN A 1 240 ? -67.673 -11.362 88.465 1.00 69.12 240 GLN A O 1
ATOM 1980 N N . GLN A 1 241 ? -66.937 -11.772 90.544 1.00 59.38 241 GLN A N 1
ATOM 1981 C CA . GLN A 1 241 ? -68.248 -11.625 91.200 1.00 59.38 241 GLN A CA 1
ATOM 1982 C C . GLN A 1 241 ? -68.884 -10.245 90.937 1.00 59.38 241 GLN A C 1
ATOM 1984 O O . GLN A 1 241 ? -68.200 -9.221 90.995 1.00 59.38 241 GLN A O 1
ATOM 1989 N N . ASP A 1 242 ? -70.208 -10.220 90.740 1.00 63.00 242 ASP A N 1
ATOM 1990 C CA . ASP A 1 242 ? -71.001 -9.075 90.249 1.00 63.00 242 ASP A CA 1
ATOM 1991 C C . ASP A 1 242 ? -70.757 -7.731 90.974 1.00 63.00 242 ASP A C 1
ATOM 1993 O O . ASP A 1 242 ? -70.889 -6.660 90.379 1.00 63.00 242 ASP A O 1
ATOM 1997 N N . VAL A 1 243 ? -70.360 -7.761 92.252 1.00 58.88 243 VAL A N 1
ATOM 1998 C CA . VAL A 1 243 ? -70.098 -6.563 93.076 1.00 58.88 243 VAL A CA 1
ATOM 1999 C C . VAL A 1 243 ? -68.757 -5.886 92.741 1.00 58.88 243 VAL A C 1
ATOM 2001 O O . VAL A 1 243 ? -68.652 -4.660 92.814 1.00 58.88 243 VAL A O 1
ATOM 2004 N N . GLU A 1 244 ? -67.733 -6.651 92.354 1.00 59.00 244 GLU A N 1
ATOM 2005 C CA . GLU A 1 244 ? -66.414 -6.123 91.954 1.00 59.00 244 GLU A CA 1
ATOM 2006 C C . GLU A 1 244 ? -66.465 -5.517 90.541 1.00 59.00 244 GLU A C 1
ATOM 2008 O O . GLU A 1 244 ? -65.856 -4.478 90.276 1.00 59.00 244 GLU A O 1
ATOM 2013 N N . LEU A 1 245 ? -67.284 -6.095 89.655 1.00 59.25 245 LEU A N 1
ATOM 2014 C CA . LEU A 1 245 ? -67.461 -5.635 88.276 1.00 59.25 245 LEU A CA 1
ATOM 2015 C C . LEU A 1 245 ? -67.987 -4.187 88.189 1.00 59.25 245 LEU A C 1
ATOM 2017 O O . LEU A 1 245 ? -67.506 -3.374 87.393 1.00 59.25 245 LEU A O 1
ATOM 2021 N N . LEU A 1 246 ? -68.959 -3.846 89.043 1.00 59.16 246 LEU A N 1
ATOM 2022 C CA . LEU A 1 246 ? -69.638 -2.544 89.056 1.00 59.16 246 LEU A CA 1
ATOM 2023 C C . LEU A 1 246 ? -68.766 -1.397 89.599 1.00 59.16 246 LEU A C 1
ATOM 2025 O O . LEU A 1 246 ? -69.002 -0.240 89.249 1.00 59.16 246 LEU A O 1
ATOM 2029 N N . LYS A 1 247 ? -67.733 -1.685 90.405 1.00 59.53 247 LYS A N 1
ATOM 2030 C CA . LYS A 1 247 ? -66.781 -0.662 90.883 1.00 59.53 247 LYS A CA 1
ATOM 2031 C C . LYS A 1 247 ? -65.786 -0.230 89.804 1.00 59.53 247 LYS A C 1
ATOM 2033 O O . LYS A 1 247 ? -65.389 0.932 89.776 1.00 59.53 247 LYS A O 1
ATOM 2038 N N . VAL A 1 248 ? -65.398 -1.141 88.910 1.00 57.12 248 VAL A N 1
ATOM 2039 C CA . VAL A 1 248 ? -64.329 -0.904 87.923 1.00 57.12 248 VAL A CA 1
ATOM 2040 C C . VAL A 1 248 ? -64.858 -0.273 86.628 1.00 57.12 248 VAL A C 1
ATOM 2042 O O . VAL A 1 248 ? -64.179 0.575 86.047 1.00 57.12 248 VAL A O 1
ATOM 2045 N N . GLY A 1 249 ? -66.089 -0.599 86.207 1.00 55.59 249 GLY A N 1
ATOM 2046 C CA . GLY A 1 249 ? -66.678 -0.089 84.957 1.00 55.59 249 GLY A CA 1
ATOM 2047 C C . GLY A 1 249 ? -66.747 1.445 84.850 1.00 55.59 249 GLY A C 1
ATOM 2048 O O . GLY A 1 249 ? -66.520 1.998 83.772 1.00 55.59 249 GLY A O 1
ATOM 2049 N N . LEU A 1 250 ? -66.964 2.143 85.973 1.00 52.06 250 LEU A N 1
ATOM 2050 C CA . LEU A 1 250 ? -66.996 3.613 86.040 1.00 52.06 250 LEU A CA 1
ATOM 2051 C C . LEU A 1 250 ? -65.603 4.260 85.902 1.00 52.06 250 LEU A C 1
ATOM 2053 O O . LEU A 1 250 ? -65.491 5.391 85.431 1.00 52.06 250 LEU A O 1
ATOM 2057 N N . GLN A 1 251 ? -64.530 3.555 86.271 1.00 53.94 251 GLN A N 1
ATOM 2058 C CA . GLN A 1 251 ? -63.158 4.078 86.220 1.00 53.94 251 GLN A CA 1
ATOM 2059 C C . GLN A 1 251 ? -62.532 3.954 84.825 1.00 53.94 251 GLN A C 1
ATOM 2061 O O . GLN A 1 251 ? -61.831 4.863 84.376 1.00 53.94 251 GLN A O 1
ATOM 2066 N N . THR A 1 252 ? -62.822 2.871 84.104 1.00 53.81 252 THR A N 1
ATOM 2067 C CA . THR A 1 252 ? -62.282 2.626 82.757 1.00 53.81 252 THR A CA 1
ATOM 2068 C C . THR A 1 252 ? -62.908 3.513 81.675 1.00 53.81 252 THR A C 1
ATOM 2070 O O . THR A 1 252 ? -62.197 3.957 80.773 1.00 53.81 252 THR A O 1
ATOM 2073 N N . GLN A 1 253 ? -64.199 3.864 81.779 1.00 53.38 253 GLN A N 1
ATOM 2074 C CA . GLN A 1 253 ? -64.839 4.806 80.842 1.00 53.38 253 GLN A CA 1
ATOM 2075 C C . GLN A 1 253 ? -64.236 6.220 80.921 1.00 53.38 253 GLN A C 1
ATOM 2077 O O . GLN A 1 253 ? -64.093 6.892 79.900 1.00 53.38 253 GLN A O 1
ATOM 2082 N N . TYR A 1 254 ? -63.808 6.654 82.111 1.00 48.50 254 TYR A N 1
ATOM 2083 C CA . TYR A 1 254 ? -63.242 7.989 82.324 1.00 48.50 254 TYR A CA 1
ATOM 2084 C C . TYR A 1 254 ? -61.804 8.137 81.783 1.00 48.50 254 TYR A C 1
ATOM 2086 O O . TYR A 1 254 ? -61.380 9.235 81.423 1.00 48.50 254 TYR A O 1
ATOM 2094 N N . GLN A 1 255 ? -61.039 7.042 81.691 1.00 50.50 255 GLN A N 1
ATOM 2095 C CA . GLN A 1 255 ? -59.650 7.067 81.204 1.00 50.50 255 GLN A CA 1
ATOM 2096 C C . GLN A 1 255 ? -59.538 6.959 79.673 1.00 50.50 255 GLN A C 1
ATOM 2098 O O . GLN A 1 255 ? -58.663 7.597 79.081 1.00 50.50 255 GLN A O 1
ATOM 2103 N N . HIS A 1 256 ? -60.447 6.233 79.010 1.00 50.97 256 HIS A N 1
ATOM 2104 C CA . HIS A 1 256 ? -60.449 6.138 77.544 1.00 50.97 256 HIS A CA 1
ATOM 2105 C C . HIS A 1 256 ? -60.873 7.439 76.848 1.00 50.97 256 HIS A C 1
ATOM 2107 O O . HIS A 1 256 ? -60.329 7.778 75.799 1.00 50.97 256 HIS A O 1
ATOM 2113 N N . HIS A 1 257 ? -61.765 8.227 77.455 1.00 47.62 257 HIS A N 1
ATOM 2114 C CA . HIS A 1 257 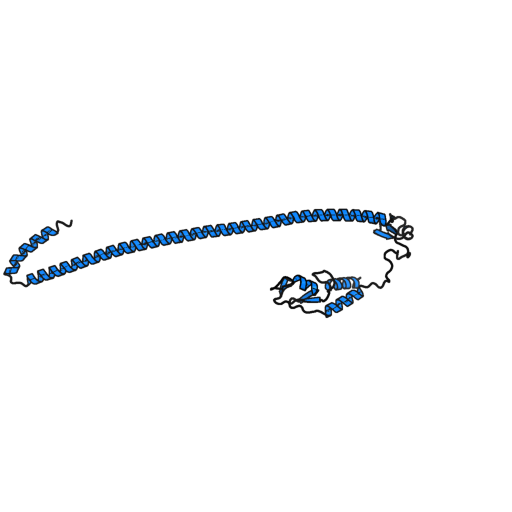? -62.176 9.511 76.880 1.00 47.62 257 HIS A CA 1
ATOM 2115 C C . HIS A 1 257 ? -61.046 10.560 76.874 1.00 47.62 257 HIS A C 1
ATOM 2117 O O . HIS A 1 257 ? -61.058 11.477 76.061 1.00 47.62 257 HIS A O 1
ATOM 2123 N N . LYS A 1 258 ? -60.039 10.406 77.746 1.00 44.94 258 LYS A N 1
ATOM 2124 C CA . LYS A 1 258 ? -58.928 11.359 77.912 1.00 44.94 258 LYS A CA 1
ATOM 2125 C C . LYS A 1 258 ? -57.726 11.088 76.998 1.00 44.94 258 LYS A C 1
ATOM 2127 O O . LYS A 1 258 ? -56.842 11.932 76.887 1.00 44.94 258 LYS A O 1
ATOM 2132 N N . THR A 1 259 ? -57.657 9.902 76.392 1.00 45.84 259 THR A N 1
ATOM 2133 C CA . THR A 1 259 ? -56.538 9.477 75.532 1.00 45.84 259 THR A CA 1
ATOM 2134 C C . THR A 1 259 ? -56.806 9.735 74.047 1.00 45.84 259 THR A C 1
ATOM 2136 O O . THR A 1 259 ? -55.873 10.077 73.333 1.00 45.84 259 THR A O 1
ATOM 2139 N N . ASN A 1 260 ? -58.067 9.713 73.600 1.00 39.38 260 ASN A N 1
ATOM 2140 C CA . ASN A 1 260 ? -58.426 10.000 72.202 1.00 39.38 260 ASN A CA 1
ATOM 2141 C C . ASN A 1 260 ? -58.395 11.496 71.815 1.00 39.38 260 ASN A C 1
ATOM 2143 O O . ASN A 1 260 ? -58.356 11.800 70.630 1.00 39.38 260 ASN A O 1
ATOM 2147 N N . GLU A 1 261 ? -58.367 12.435 72.769 1.00 39.75 261 GLU A N 1
ATOM 2148 C CA . GLU A 1 261 ? -58.256 13.883 72.480 1.00 39.75 261 GLU A CA 1
ATOM 2149 C C . GLU A 1 261 ? -56.813 14.375 72.246 1.00 39.75 261 GLU A C 1
ATOM 2151 O O . GLU A 1 261 ? -56.613 15.545 71.933 1.00 39.75 261 GLU A O 1
ATOM 2156 N N . LYS A 1 262 ? -55.790 13.519 72.399 1.00 38.25 262 LYS A N 1
ATOM 2157 C CA . LYS A 1 262 ? -54.374 13.916 72.249 1.00 38.25 262 LYS A CA 1
ATOM 2158 C C . LYS A 1 262 ? -53.701 13.502 70.937 1.00 38.25 262 LYS A C 1
ATOM 2160 O O . LYS A 1 262 ? -52.603 13.984 70.684 1.00 38.25 262 LYS A O 1
ATOM 2165 N N . ASP A 1 263 ? -54.353 12.675 70.122 1.00 38.19 263 ASP A N 1
ATOM 2166 C CA . ASP A 1 263 ? -53.785 12.115 68.883 1.00 38.19 263 ASP A CA 1
ATOM 2167 C C . ASP A 1 263 ? -54.505 12.602 67.596 1.00 38.19 263 ASP A C 1
ATOM 2169 O O . ASP A 1 263 ? -54.420 11.937 66.561 1.00 38.19 263 ASP A O 1
ATOM 2173 N N . SER A 1 264 ? -55.215 13.745 67.639 1.00 36.47 264 SER A N 1
ATOM 2174 C CA . SER A 1 264 ? -55.710 14.469 66.440 1.00 36.47 264 SER A CA 1
ATOM 2175 C C . SER A 1 264 ? -54.783 15.607 66.031 1.00 36.47 264 SER A C 1
ATOM 2177 O O . SER A 1 264 ? -54.376 16.375 66.931 1.00 36.47 264 SER A O 1
#

Radius of gyration: 56.37 Å; Cα contacts (8 Å, |Δi|>4): 169; chains: 1; bounding box: 110×47×152 Å

InterPro domains:
  IPR000315 B-box-type zinc finger [PF00643] (90-130)
  IPR000315 B-box-type zinc finger [PS50119] (89-130)
  IPR000315 B-box-type zinc finger [SM00336] (89-130)
  IPR001841 Zinc finger, RING-type [PS50089] (16-57)
  IPR001841 Zinc finger, RING-type [SM00184] (16-56)
  IPR013083 Zinc finger, RING/FYVE/PHD-type [G3DSA:3.30.40.10] (2-85)
  IPR017907 Zinc finger, RING-type, conserved site [PS00518] (31-40)
  IPR050143 Tripartite motif-containing [PTHR24103] (11-255)

Nearest PDB structures (foldseek):
  5eya-assembly1_F  TM=9.317E-01  e=2.136E-07  Homo sapiens
  5fer-assembly1_A  TM=8.781E-01  e=1.185E-07  Homo sapiens
  5eya-assembly1_G  TM=8.381E-01  e=1.540E-07  Homo sapiens
  6yxe-assembly2_B-2  TM=9.194E-01  e=1.735E-06  Homo sapiens
  6yxe-assembly1_A-3  TM=8.774E-01  e=2.254E-06  Homo sapiens

Secondary structure (DSSP, 8-state):
-HHHHHHHHHHHTTB-TTTSSB-SSEEE-TTS-EEEHHHHHHHTTT-SS-EE-TTT--EESS---EE-HHHHHHHHHHHHHT--S-----TTB-TTT-PBP-EEETTTTEEE-TTGGGSTTTTTS-EEEHHHHHHHHHHHHHHHHHHHHHHHHHHHHHHHHHHHHHHHHHHHHHHHHHHHHHHHHHHHHHHHHHHHHHHHHHHHHHHHHHHHHHHHHHHHHHHHHHHHHHHHHHHHHHTS-HHHHHHHHHHHHHHHTTTTTS--